Protein AF-A0A131Y5B8-F1 (afdb_monomer_lite)

Radius of gyration: 30.41 Å; chains: 1; bounding box: 61×46×112 Å

Secondary structure (DSSP, 8-state):
-HHHHHHHHHHHHHHHHHHHHHTS-GGG-HHHHHHHHHHHHHHHHHS-TTHHHHHHHHHHH--HHHHHHHHHHHHHHHHHHHHTTS--HHHHHHHHHHHHHHHHHHHTTTS-GGGHHHHHHHHHHHHHHHHHTTPPPHHHHT--HHHHHHHHHHHHHHHHTTTTSPP-THHHHHHHHHHHHHHHHTTT---TTS-HHHHHHHHHHHHHHHHHHHHHT-TTHHHHHHHHHHH--HHHHHHHHTTSPPGGGSS-HHHHHHHHHHHHHHHHHHHTTTS-GGGHHHHHHHHHHHHHHHHHTTPPPP-BTTBS-SS----HHHHHHHHHHHHHTSTTSSSSSSS--

Foldseek 3Di:
DVLVVVLVVLVVVLVVVVVVVVVDPPVPDPLVVVLNVLSVQLNCLSVDPLLVVLLVQLVVQQAVVQLVVQLVVLLVLLVQLVVLVLDDPLLSVLSSLLSSLVSRCVRSVPGDPSSVSNNVSVQSVSQSVCSVSVHDHNLVSQAQLVSLLVLLVVLLVVQVVCPPQQAADVRLVVNLVSLVSSCSNCVSGDHPSPDPVSVVLSVLLVVLSVVLSCLSPPPLQRVLSVQQNVQQQVVQLVVQLVPQDDLVVDPDSLLSVLVSLVSNLVSRCVSSVPGDPSNVSSNLNSLSSSSSVSSSSVHDDDPDVPHDDPDDDPDCPVVVVVVVVVVVCVVVVVPPPPPDD

Organism: Ixodes ricinus (NCBI:txid34613)

Sequence (341 aa):
YMLKTDCDNLKNVTQQVETFLEGCSVAKSELLKEMITGLQLTKESLCGSELQEDLNLWRDCFNPSVFAGCKKNVEERLDKLKQDGALGDYEKWCRNKSLSYQCALKAGAGCPTIADRARKAVENYINTLMDVNRCLRPTVYACEGKLVHDCHWKFVYEIDLTLPLLQSGEGALATCKAAKSVSTCTRNVQIEQCSEEEKTYLRTVEDGFRRSVDSLCDEKLPTSAEVWNKCLNQEALKNCTWKIPDPRDFDDPYLQFCRVKEERLKCELAAGSNCSASADVAKKALYAIRMTEIDIYNCSRPKLDGYGGSGFRTTPAILLTLSALCVALLPTRQTLLLDFN

Structure (mmCIF, N/CA/C/O backbone):
data_AF-A0A131Y5B8-F1
#
_entry.id   AF-A0A131Y5B8-F1
#
loop_
_atom_site.group_PDB
_atom_site.id
_atom_site.type_symbol
_atom_site.label_atom_id
_atom_site.label_alt_id
_atom_site.label_comp_id
_atom_site.label_asym_id
_atom_site.label_entity_id
_atom_site.label_seq_id
_atom_site.pdbx_PDB_ins_code
_atom_site.Cartn_x
_atom_site.Cartn_y
_atom_site.Cartn_z
_atom_site.occupancy
_atom_site.B_iso_or_equiv
_atom_site.auth_seq_id
_atom_site.auth_comp_id
_atom_site.auth_asym_id
_atom_site.auth_atom_id
_atom_site.pdbx_PDB_model_num
ATOM 1 N N . TYR A 1 1 ? -19.716 -9.163 34.583 1.00 36.19 1 TYR A N 1
ATOM 2 C CA . TYR A 1 1 ? -18.703 -10.096 35.115 1.00 36.19 1 TYR A CA 1
ATOM 3 C C . TYR A 1 1 ? -17.336 -9.828 34.482 1.00 36.19 1 TYR A C 1
ATOM 5 O O . TYR A 1 1 ? -16.472 -9.396 35.224 1.00 36.19 1 TYR A O 1
ATOM 13 N N . MET A 1 2 ? -17.170 -9.915 33.147 1.00 37.28 2 MET A N 1
ATOM 14 C CA . MET A 1 2 ? -15.886 -9.622 32.457 1.00 37.28 2 MET A CA 1
ATOM 15 C C . MET A 1 2 ? -15.270 -8.253 32.818 1.00 37.28 2 MET A C 1
ATOM 17 O O . MET A 1 2 ? -14.180 -8.218 33.365 1.00 37.28 2 MET A O 1
ATOM 21 N N . LEU A 1 3 ? -16.012 -7.145 32.675 1.00 52.34 3 LEU A N 1
ATOM 22 C CA . LEU A 1 3 ? -15.486 -5.794 32.961 1.00 52.34 3 LEU A CA 1
ATOM 23 C C . LEU A 1 3 ? -15.109 -5.544 34.435 1.00 52.34 3 LEU A C 1
ATOM 25 O O . LEU A 1 3 ? -14.269 -4.698 34.722 1.00 52.34 3 LEU A O 1
ATOM 29 N N . LYS A 1 4 ? -15.712 -6.282 35.380 1.00 56.28 4 LYS A N 1
ATOM 30 C CA . LYS A 1 4 ? -15.366 -6.176 36.808 1.00 56.28 4 LYS A CA 1
ATOM 31 C C . LYS A 1 4 ? -14.031 -6.863 37.086 1.00 56.28 4 LYS A C 1
ATOM 33 O O . LYS A 1 4 ? -13.166 -6.268 37.713 1.00 56.28 4 LYS A O 1
ATOM 38 N N . THR A 1 5 ? -13.849 -8.066 36.542 1.00 60.12 5 THR A N 1
ATOM 39 C CA . THR A 1 5 ? -12.562 -8.771 36.557 1.00 60.12 5 THR A CA 1
ATOM 40 C C . THR A 1 5 ? -11.474 -7.952 35.859 1.00 60.12 5 THR A C 1
ATOM 42 O O . THR A 1 5 ? -10.368 -7.859 36.378 1.00 60.12 5 THR A O 1
ATOM 45 N N . ASP A 1 6 ? -11.794 -7.290 34.743 1.00 60.56 6 ASP A N 1
ATOM 46 C CA . ASP A 1 6 ? -10.852 -6.409 34.048 1.00 60.56 6 ASP A CA 1
ATOM 47 C C . ASP A 1 6 ? -10.481 -5.179 34.889 1.00 60.56 6 ASP A C 1
ATOM 49 O O . ASP A 1 6 ? -9.300 -4.862 34.977 1.00 60.56 6 ASP A O 1
ATOM 53 N N . CYS A 1 7 ? -11.435 -4.530 35.573 1.00 63.28 7 CYS A N 1
ATOM 54 C CA . CYS A 1 7 ? -11.143 -3.428 36.502 1.00 63.28 7 CYS A CA 1
ATOM 55 C C . CYS A 1 7 ? -10.273 -3.881 37.688 1.00 63.28 7 CYS A C 1
ATOM 57 O O . CYS A 1 7 ? -9.319 -3.189 38.042 1.00 63.28 7 CYS A O 1
ATOM 59 N N . ASP A 1 8 ? -10.550 -5.041 38.289 1.00 64.88 8 ASP A N 1
ATOM 60 C CA . ASP A 1 8 ? -9.746 -5.563 39.401 1.00 64.88 8 ASP A CA 1
ATOM 61 C C . ASP A 1 8 ? -8.317 -5.921 38.943 1.00 64.88 8 ASP A C 1
ATOM 63 O O . ASP A 1 8 ? -7.339 -5.592 39.621 1.00 64.88 8 ASP A O 1
ATOM 67 N N . ASN A 1 9 ? -8.178 -6.499 37.746 1.00 64.44 9 ASN A N 1
ATOM 68 C CA . ASN A 1 9 ? -6.882 -6.751 37.115 1.00 64.44 9 ASN A CA 1
ATOM 69 C C . ASN A 1 9 ? -6.137 -5.446 36.798 1.00 64.44 9 ASN A C 1
ATOM 71 O O . ASN A 1 9 ? -4.948 -5.339 37.090 1.00 64.44 9 ASN A O 1
ATOM 75 N N . LEU A 1 10 ? -6.824 -4.440 36.248 1.00 62.97 10 LEU A N 1
ATOM 76 C CA . LEU A 1 10 ? -6.257 -3.120 35.959 1.00 62.97 10 LEU A CA 1
ATOM 77 C C . LEU A 1 10 ? -5.793 -2.414 37.228 1.00 62.97 10 LEU A C 1
ATOM 79 O O . LEU A 1 10 ? -4.694 -1.877 37.237 1.00 62.97 10 LEU A O 1
ATOM 83 N N . LYS A 1 11 ? -6.564 -2.464 38.321 1.00 68.44 11 LYS A N 1
ATOM 84 C CA . LYS A 1 11 ? -6.127 -1.927 39.618 1.00 68.44 11 LYS A CA 1
ATOM 85 C C . LYS A 1 11 ? -4.816 -2.565 40.065 1.00 68.44 11 LYS A C 1
ATOM 87 O O . LYS A 1 11 ? -3.906 -1.837 40.444 1.00 68.44 11 LYS A O 1
ATOM 92 N N . ASN A 1 12 ? -4.709 -3.891 39.975 1.00 66.12 12 ASN A N 1
ATOM 93 C CA . ASN A 1 12 ? -3.498 -4.618 40.352 1.00 66.12 12 ASN A CA 1
ATOM 94 C C . ASN A 1 12 ? -2.305 -4.257 39.446 1.00 66.12 12 ASN A C 1
ATOM 96 O O . ASN A 1 12 ? -1.227 -3.944 39.941 1.00 66.12 12 ASN A O 1
ATOM 100 N N . VAL A 1 13 ? -2.506 -4.221 38.125 1.00 63.34 13 VAL A N 1
ATOM 101 C CA . VAL A 1 13 ? -1.459 -3.860 37.153 1.00 63.34 13 VAL A CA 1
ATOM 102 C C . VAL A 1 13 ? -1.008 -2.411 37.330 1.00 63.34 13 VAL A C 1
ATOM 104 O O . VAL A 1 13 ? 0.190 -2.156 37.384 1.00 63.34 13 VAL A O 1
ATOM 107 N N . THR A 1 14 ? -1.932 -1.458 37.471 1.00 64.62 14 THR A N 1
ATOM 108 C CA . THR A 1 14 ? -1.580 -0.053 37.700 1.00 64.62 14 THR A CA 1
ATOM 109 C C . THR A 1 14 ? -0.827 0.120 39.015 1.00 64.62 14 THR A C 1
ATOM 111 O O . THR A 1 14 ? 0.183 0.808 39.020 1.00 64.62 14 THR A O 1
ATOM 114 N N . GLN A 1 15 ? -1.251 -0.551 40.093 1.00 66.31 15 GLN A N 1
ATOM 115 C CA . GLN A 1 15 ? -0.547 -0.519 41.380 1.00 66.31 15 GLN A CA 1
ATOM 116 C C . GLN A 1 15 ? 0.893 -1.040 41.239 1.00 66.31 15 GLN A C 1
ATOM 118 O O . GLN A 1 15 ? 1.828 -0.411 41.721 1.00 66.31 15 GLN A O 1
ATOM 123 N N . GLN A 1 16 ? 1.088 -2.163 40.539 1.00 61.97 16 GLN A N 1
ATOM 124 C CA . GLN A 1 16 ? 2.417 -2.734 40.296 1.00 61.97 16 GLN A CA 1
ATOM 125 C C . GLN A 1 16 ? 3.297 -1.821 39.438 1.00 61.97 16 GLN A C 1
ATOM 127 O O . GLN A 1 16 ? 4.489 -1.693 39.711 1.00 61.97 16 GLN A O 1
ATOM 132 N N . VAL A 1 17 ? 2.722 -1.176 38.419 1.00 61.31 17 VAL A N 1
ATOM 133 C CA . VAL A 1 17 ? 3.425 -0.202 37.575 1.00 61.31 17 VAL A CA 1
ATOM 134 C C . VAL A 1 17 ? 3.809 1.034 38.390 1.00 61.31 17 VAL A C 1
ATOM 136 O O . VAL A 1 17 ? 4.964 1.433 38.344 1.00 61.31 17 VAL A O 1
ATOM 139 N N . GLU A 1 18 ? 2.899 1.599 39.186 1.00 64.88 18 GLU A N 1
ATOM 140 C CA . GLU A 1 18 ? 3.170 2.741 40.074 1.00 64.88 18 GLU A CA 1
ATOM 141 C C . GLU A 1 18 ? 4.310 2.418 41.059 1.00 64.88 18 GLU A C 1
ATOM 143 O O . GLU A 1 18 ? 5.289 3.159 41.125 1.00 64.88 18 GLU A O 1
ATOM 148 N N . THR A 1 19 ? 4.271 1.252 41.716 1.00 62.91 19 THR A N 1
ATOM 149 C CA . THR A 1 19 ? 5.341 0.787 42.618 1.00 62.91 19 THR A CA 1
ATOM 150 C C . THR A 1 19 ? 6.670 0.527 41.895 1.00 62.91 19 THR A C 1
ATOM 152 O O . THR A 1 19 ? 7.738 0.834 42.422 1.00 62.91 19 THR A O 1
ATOM 155 N N . PHE A 1 20 ? 6.644 -0.021 40.676 1.00 55.16 20 PHE A N 1
ATOM 156 C CA . PHE A 1 20 ? 7.855 -0.227 39.872 1.00 55.16 20 PHE A CA 1
ATOM 157 C C . PHE A 1 20 ? 8.506 1.106 39.462 1.00 55.16 20 PHE A C 1
ATOM 159 O O . PHE A 1 20 ? 9.733 1.230 39.447 1.00 55.16 20 PHE A O 1
ATOM 166 N N . LEU A 1 21 ? 7.688 2.117 39.160 1.00 56.06 21 LEU A N 1
ATOM 167 C CA . LEU A 1 21 ? 8.134 3.452 38.765 1.00 56.06 21 LEU A CA 1
ATOM 168 C C . LEU A 1 21 ? 8.669 4.273 39.940 1.00 56.06 21 LEU A C 1
ATOM 170 O O . LEU A 1 21 ? 9.631 5.008 39.747 1.00 56.06 21 LEU A O 1
ATOM 174 N N . GLU A 1 22 ? 8.127 4.114 41.150 1.00 59.75 22 GLU A N 1
ATOM 175 C CA . GLU A 1 22 ? 8.692 4.709 42.375 1.00 59.75 22 GLU A CA 1
ATOM 176 C C . GLU A 1 22 ? 10.158 4.288 42.604 1.00 59.75 22 GLU A C 1
ATOM 178 O O . GLU A 1 22 ? 10.945 5.050 43.167 1.00 59.75 22 GLU A O 1
ATOM 183 N N . GLY A 1 23 ? 10.550 3.106 42.112 1.00 57.38 23 GLY A N 1
ATOM 184 C CA . GLY A 1 23 ? 11.920 2.590 42.176 1.00 57.38 23 GLY A CA 1
ATOM 185 C C . GLY A 1 23 ? 12.820 2.930 40.980 1.00 57.38 23 GLY A C 1
ATOM 186 O O . GLY A 1 23 ? 14.011 2.622 41.021 1.00 57.38 23 GLY A O 1
ATOM 187 N N . CYS A 1 24 ? 12.298 3.542 39.912 1.00 53.59 24 CYS A N 1
ATOM 188 C CA . CYS A 1 24 ? 13.039 3.762 38.669 1.00 53.59 24 CYS A CA 1
ATOM 189 C C . CYS A 1 24 ? 13.000 5.236 38.225 1.00 53.59 24 CYS A C 1
ATOM 191 O O . CYS A 1 24 ? 11.964 5.888 38.217 1.00 53.59 24 CYS A O 1
ATOM 193 N N . SER A 1 25 ? 14.123 5.769 37.736 1.00 55.59 25 SER A N 1
ATOM 194 C CA . SER A 1 25 ? 14.221 7.121 37.157 1.00 55.59 25 SER A CA 1
ATOM 195 C C . SER A 1 25 ? 13.617 7.208 35.736 1.00 55.59 25 SER A C 1
ATOM 197 O O . SER A 1 25 ? 14.224 7.745 34.808 1.00 55.59 25 SER A O 1
ATOM 199 N N . VAL A 1 26 ? 12.398 6.679 35.552 1.00 51.97 26 VAL A N 1
ATOM 200 C CA . VAL A 1 26 ? 11.686 6.474 34.264 1.00 51.97 26 VAL A CA 1
ATOM 201 C C . VAL A 1 26 ? 11.271 7.775 33.564 1.00 51.97 26 VAL A C 1
ATOM 203 O O . VAL A 1 26 ? 10.787 7.760 32.436 1.00 51.97 26 VAL A O 1
ATOM 206 N N . ALA A 1 27 ? 11.567 8.931 34.155 1.00 50.47 27 ALA A N 1
ATOM 207 C CA . ALA A 1 27 ? 11.272 10.257 33.613 1.00 50.47 27 ALA A CA 1
ATOM 208 C C . ALA A 1 27 ? 11.836 10.546 32.196 1.00 50.47 27 ALA A C 1
ATOM 210 O O . ALA A 1 27 ? 11.481 11.569 31.608 1.00 50.47 27 ALA A O 1
ATOM 211 N N . LYS A 1 28 ? 12.689 9.677 31.630 1.00 55.28 28 LYS A N 1
ATOM 212 C CA . LYS A 1 28 ? 13.400 9.909 30.360 1.00 55.28 28 LYS A CA 1
ATOM 213 C C . LYS A 1 28 ? 12.793 9.269 29.100 1.00 55.28 28 LYS A C 1
ATOM 215 O O . LYS A 1 28 ? 13.275 9.587 28.020 1.00 55.28 28 LYS A O 1
ATOM 220 N N . SER A 1 29 ? 11.778 8.401 29.183 1.00 65.56 29 SER A N 1
ATOM 221 C CA . SER A 1 29 ? 11.167 7.786 27.985 1.00 65.56 29 SER A CA 1
ATOM 222 C C . SER A 1 29 ? 9.733 8.270 27.762 1.00 65.56 29 SER A C 1
ATOM 224 O O . SER A 1 29 ? 8.843 7.946 28.544 1.00 65.56 29 SER A O 1
ATOM 226 N N . GLU A 1 30 ? 9.508 9.023 26.681 1.00 69.06 30 GLU A N 1
ATOM 227 C CA . GLU A 1 30 ? 8.177 9.524 26.287 1.00 69.06 30 GLU A CA 1
ATOM 228 C C . GLU A 1 30 ? 7.179 8.390 26.011 1.00 69.06 30 GLU A C 1
ATOM 230 O O . GLU A 1 30 ? 6.050 8.434 26.486 1.00 69.06 30 GLU A O 1
ATOM 235 N N . LEU A 1 31 ? 7.623 7.308 25.365 1.00 65.81 31 LEU A N 1
ATOM 236 C CA . LEU A 1 31 ? 6.782 6.137 25.094 1.00 65.81 31 LEU A CA 1
ATOM 237 C C . LEU A 1 31 ? 6.251 5.487 26.387 1.00 65.81 31 LEU A C 1
ATOM 239 O O . LEU A 1 31 ? 5.085 5.108 26.468 1.00 65.81 31 LEU A O 1
ATOM 243 N N . LEU A 1 32 ? 7.096 5.373 27.418 1.00 65.38 32 LEU A N 1
ATOM 244 C CA . LEU A 1 32 ? 6.674 4.847 28.719 1.00 65.38 32 LEU A CA 1
ATOM 245 C C . LEU A 1 32 ? 5.666 5.779 29.401 1.00 65.38 32 LEU A C 1
ATOM 247 O O . LEU A 1 32 ? 4.694 5.284 29.967 1.00 65.38 32 LEU A O 1
ATOM 251 N N . LYS A 1 33 ? 5.847 7.105 29.311 1.00 68.31 33 LYS A N 1
ATOM 252 C CA . LYS A 1 33 ? 4.881 8.079 29.849 1.00 68.31 33 LYS A CA 1
ATOM 253 C C . LYS A 1 33 ? 3.515 7.940 29.182 1.00 68.31 33 LYS A C 1
ATOM 255 O O . LYS A 1 33 ? 2.517 7.848 29.889 1.00 68.31 33 LYS A O 1
ATOM 260 N N . GLU A 1 34 ? 3.470 7.848 27.853 1.00 69.12 34 GLU A N 1
ATOM 261 C CA . GLU A 1 34 ? 2.218 7.663 27.107 1.00 69.12 34 GLU A CA 1
ATOM 262 C C . GLU A 1 34 ? 1.482 6.381 27.520 1.00 69.12 34 GLU A C 1
ATOM 264 O O . GLU A 1 34 ? 0.270 6.408 27.749 1.00 69.12 34 GLU A O 1
ATOM 269 N N . MET A 1 35 ? 2.209 5.269 27.676 1.00 66.88 35 MET A N 1
ATOM 270 C CA . MET A 1 35 ? 1.631 3.998 28.127 1.00 66.88 35 MET A CA 1
ATOM 271 C C . MET A 1 35 ? 1.080 4.082 29.559 1.00 66.88 35 MET A C 1
ATOM 273 O O . MET A 1 35 ? -0.006 3.567 29.828 1.00 66.88 35 MET A O 1
ATOM 277 N N . ILE A 1 36 ? 1.792 4.752 30.474 1.00 69.81 36 ILE A N 1
ATOM 278 C CA . ILE A 1 36 ? 1.351 4.954 31.866 1.00 69.81 36 ILE A CA 1
ATOM 279 C C . ILE A 1 36 ? 0.093 5.822 31.913 1.00 69.81 36 ILE A C 1
ATOM 281 O O . ILE A 1 36 ? -0.882 5.448 32.564 1.00 69.81 36 ILE A O 1
ATOM 285 N N . THR A 1 37 ? 0.078 6.943 31.188 1.00 73.38 37 THR A N 1
ATOM 286 C CA . THR A 1 37 ? -1.097 7.816 31.097 1.00 73.38 37 THR A CA 1
ATOM 287 C C . THR A 1 37 ? -2.297 7.068 30.514 1.00 73.38 37 THR A C 1
ATOM 289 O O . THR A 1 37 ? -3.399 7.172 31.049 1.00 73.38 37 THR A O 1
ATOM 292 N N . GLY A 1 38 ? -2.097 6.252 29.473 1.00 69.56 38 GLY A N 1
ATOM 293 C CA . GLY A 1 38 ? -3.149 5.396 28.920 1.00 69.56 38 GLY A CA 1
ATOM 294 C C . GLY A 1 38 ? -3.717 4.410 29.949 1.00 69.56 38 GLY A C 1
ATOM 295 O O . GLY A 1 38 ? -4.934 4.284 30.075 1.00 69.56 38 GLY A O 1
ATOM 296 N N . LEU A 1 39 ? -2.855 3.753 30.731 1.00 69.12 39 LEU A N 1
ATOM 297 C CA . LEU A 1 39 ? -3.265 2.834 31.801 1.00 69.12 39 LEU A CA 1
ATOM 298 C C . LEU A 1 39 ? -4.046 3.541 32.920 1.00 69.12 39 LEU A C 1
ATOM 300 O O . LEU A 1 39 ? -5.054 3.009 33.387 1.00 69.12 39 LEU A O 1
ATOM 304 N N . GLN A 1 40 ? -3.608 4.732 33.336 1.00 69.12 40 GLN A N 1
ATOM 305 C CA . GLN A 1 40 ? -4.281 5.533 34.364 1.00 69.12 40 GLN A CA 1
ATOM 306 C C . GLN A 1 40 ? -5.675 5.975 33.910 1.00 69.12 40 GLN A C 1
ATOM 308 O O . GLN A 1 40 ? -6.651 5.719 34.615 1.00 69.12 40 GLN A O 1
ATOM 313 N N . LEU A 1 41 ? -5.791 6.527 32.698 1.00 69.69 41 LEU A N 1
ATOM 314 C CA . LEU A 1 41 ? -7.077 6.921 32.113 1.00 69.69 41 LEU A CA 1
ATOM 315 C C . LEU A 1 41 ? -8.043 5.735 32.003 1.00 69.69 41 LEU A C 1
ATOM 317 O O . LEU A 1 41 ? -9.235 5.866 32.282 1.00 69.69 41 LEU A O 1
ATOM 321 N N . THR A 1 42 ? -7.540 4.557 31.635 1.00 68.75 42 THR A N 1
ATOM 322 C CA . THR A 1 42 ? -8.347 3.335 31.562 1.00 68.75 42 THR A CA 1
ATOM 323 C C . THR A 1 42 ? -8.798 2.860 32.940 1.00 68.75 42 THR A C 1
ATOM 325 O O . THR A 1 42 ? -9.968 2.517 33.094 1.00 68.75 42 THR A O 1
ATOM 328 N N . LYS A 1 43 ? -7.930 2.893 33.960 1.00 70.81 43 LYS A N 1
ATOM 329 C CA . LYS A 1 43 ? -8.295 2.579 35.354 1.00 70.81 43 LYS A CA 1
ATOM 330 C C . LYS A 1 43 ? -9.366 3.535 35.879 1.00 70.81 43 LYS A C 1
ATOM 332 O O . LYS A 1 43 ? -10.380 3.078 36.401 1.00 70.81 43 LYS A O 1
ATOM 337 N N . GLU A 1 44 ? -9.162 4.841 35.731 1.00 68.69 44 GLU A N 1
ATOM 338 C CA . GLU A 1 44 ? -10.114 5.867 36.175 1.00 68.69 44 GLU A CA 1
ATOM 339 C C . GLU A 1 44 ? -11.468 5.707 35.484 1.00 68.69 44 GLU A C 1
ATOM 341 O O . GLU A 1 44 ? -12.518 5.780 36.124 1.00 68.69 44 GLU A O 1
ATOM 346 N N . SER A 1 45 ? -11.446 5.415 34.183 1.00 67.06 45 SER A N 1
ATOM 347 C CA . SER A 1 45 ? -12.661 5.278 33.397 1.00 67.06 45 SER A CA 1
ATOM 348 C C . SER A 1 45 ? -13.399 3.960 33.649 1.00 67.06 45 SER A C 1
ATOM 350 O O . SER A 1 45 ? -14.623 3.987 33.706 1.00 67.06 45 SER A O 1
ATOM 352 N N . LEU A 1 46 ? -12.697 2.833 33.852 1.00 66.31 46 LEU A N 1
ATOM 353 C CA . LEU A 1 46 ? -13.301 1.509 34.082 1.00 66.31 46 LEU A CA 1
ATOM 354 C C . LEU A 1 46 ? -13.716 1.230 35.535 1.00 66.31 46 LEU A C 1
ATOM 356 O O . LEU A 1 46 ? -14.523 0.332 35.773 1.00 66.31 46 LEU A O 1
ATOM 360 N N . CYS A 1 47 ? -13.176 1.963 36.508 1.00 67.44 47 CYS A N 1
ATOM 361 C CA . CYS A 1 47 ? -13.383 1.674 37.928 1.00 67.44 47 CYS A CA 1
ATOM 362 C C . CYS A 1 47 ? -14.198 2.741 38.683 1.00 67.44 47 CYS A C 1
ATOM 364 O O . CYS A 1 47 ? -14.289 2.669 39.911 1.00 67.44 47 CYS A O 1
ATOM 366 N N . GLY A 1 48 ? -14.799 3.708 37.980 1.00 66.75 48 GLY A N 1
ATOM 367 C CA . GLY A 1 48 ? -15.706 4.701 38.567 1.00 66.75 48 GLY A CA 1
ATOM 368 C C . GLY A 1 48 ? -17.028 4.088 39.054 1.00 66.75 48 GLY A C 1
ATOM 369 O O . GLY A 1 48 ? -17.595 3.214 38.400 1.00 66.75 48 GLY A O 1
ATOM 370 N N . SER A 1 49 ? -17.546 4.560 40.193 1.00 60.81 49 SER A N 1
ATOM 371 C CA . SER A 1 49 ? -18.742 4.011 40.863 1.00 60.81 49 SER A CA 1
ATOM 372 C C . SER A 1 49 ? -20.036 4.093 40.042 1.00 60.81 49 SER A C 1
ATOM 374 O O . SER A 1 49 ? -20.911 3.253 40.217 1.00 60.81 49 SER A O 1
ATOM 376 N N . GLU A 1 50 ? -20.145 5.059 39.126 1.00 64.25 50 GLU A N 1
ATOM 377 C CA . GLU A 1 50 ? -21.322 5.276 38.258 1.00 64.25 50 GLU A CA 1
ATOM 378 C C . GLU A 1 50 ? -21.247 4.485 36.935 1.00 64.25 50 GLU A C 1
ATOM 380 O O . GLU A 1 50 ? -22.217 4.392 36.189 1.00 64.25 50 GLU A O 1
ATOM 385 N N . LEU A 1 51 ? -20.107 3.847 36.642 1.00 68.00 51 LEU A N 1
ATOM 386 C CA . LEU A 1 51 ? -19.877 3.206 35.348 1.00 68.00 51 LEU A CA 1
ATOM 387 C C . LEU A 1 51 ? -20.767 1.979 35.116 1.00 68.00 51 LEU A C 1
ATOM 389 O O . LEU A 1 51 ? -21.118 1.674 33.980 1.00 68.00 51 LEU A O 1
ATOM 393 N N . GLN A 1 52 ? -21.117 1.238 36.167 1.00 67.50 52 GLN A N 1
ATOM 394 C CA . GLN A 1 52 ? -21.900 0.014 36.007 1.00 67.50 52 GLN A CA 1
ATOM 395 C C . GLN A 1 52 ? -23.326 0.305 35.516 1.00 67.50 52 GLN A C 1
ATOM 397 O O . GLN A 1 52 ? -23.855 -0.454 34.703 1.00 67.50 52 GLN A O 1
ATOM 402 N N . GLU A 1 53 ? -23.927 1.403 35.975 1.00 70.00 53 GLU A N 1
ATOM 403 C CA . GLU A 1 53 ? -25.230 1.872 35.498 1.00 70.00 53 GLU A CA 1
ATOM 404 C C . GLU A 1 53 ? -25.120 2.404 34.067 1.00 70.00 53 GLU A C 1
ATOM 406 O O . GLU A 1 53 ? -25.881 1.966 33.204 1.00 70.00 53 GLU A O 1
ATOM 411 N N . ASP A 1 54 ? -24.100 3.215 33.775 1.00 74.25 54 ASP A N 1
ATOM 412 C CA . ASP A 1 54 ? -23.837 3.735 32.427 1.00 74.25 54 ASP A CA 1
ATOM 413 C C . ASP A 1 54 ? -23.578 2.606 31.408 1.00 74.25 54 ASP A C 1
ATOM 415 O O . ASP A 1 54 ? -24.023 2.678 30.264 1.00 74.25 54 ASP A O 1
ATOM 419 N N . LEU A 1 55 ? -22.893 1.527 31.812 1.00 70.50 55 LEU A N 1
ATOM 420 C CA . LEU A 1 55 ? -22.640 0.338 30.987 1.00 70.50 55 LEU A CA 1
ATOM 421 C C . LEU A 1 55 ? -23.899 -0.497 30.764 1.00 70.50 55 LEU A C 1
ATOM 423 O O . LEU A 1 55 ? -24.064 -1.065 29.685 1.00 70.50 55 LEU A O 1
ATOM 427 N N . ASN A 1 56 ? -24.770 -0.606 31.770 1.00 74.94 56 ASN A N 1
ATOM 428 C CA . ASN A 1 56 ? -26.063 -1.267 31.610 1.00 74.94 56 ASN A CA 1
ATOM 429 C C . ASN A 1 56 ? -26.937 -0.475 30.637 1.00 74.94 56 ASN A C 1
ATOM 431 O O . ASN A 1 56 ? -27.451 -1.057 29.689 1.00 74.94 56 ASN A O 1
ATOM 435 N N . LEU A 1 57 ? -27.009 0.847 30.808 1.00 79.12 57 LEU A N 1
ATOM 436 C CA . LEU A 1 57 ? -27.705 1.740 29.886 1.00 79.12 57 LEU A CA 1
ATOM 437 C C . LEU A 1 57 ? -27.148 1.602 28.472 1.00 79.12 57 LEU A C 1
ATOM 439 O O . LEU A 1 57 ? -27.922 1.366 27.550 1.00 79.12 57 LEU A O 1
ATOM 443 N N . TRP A 1 58 ? -25.820 1.663 28.311 1.00 77.56 58 TRP A N 1
ATOM 444 C CA . TRP A 1 58 ? -25.162 1.477 27.019 1.00 77.56 58 TRP A CA 1
ATOM 445 C C . TRP A 1 58 ? -25.498 0.123 26.393 1.00 77.56 58 TRP A C 1
ATOM 447 O O . TRP A 1 58 ? -25.858 0.071 25.225 1.00 77.56 58 TRP A O 1
ATOM 457 N N . ARG A 1 59 ? -25.436 -0.971 27.162 1.00 78.06 59 ARG A N 1
ATOM 458 C CA . ARG A 1 59 ? -25.800 -2.316 26.691 1.00 78.06 59 ARG A CA 1
ATOM 459 C C . ARG A 1 59 ? -27.255 -2.385 26.232 1.00 78.06 59 ARG A C 1
ATOM 461 O O . ARG A 1 59 ? -27.529 -3.034 25.229 1.00 78.06 59 ARG A O 1
ATOM 468 N N . ASP A 1 60 ? -28.165 -1.753 26.961 1.00 80.81 60 ASP A N 1
ATOM 469 C CA . ASP A 1 60 ? -29.599 -1.859 26.704 1.00 80.81 60 ASP A CA 1
ATOM 470 C C . ASP A 1 60 ? -30.021 -1.022 25.475 1.00 80.81 60 ASP A C 1
ATOM 472 O O . ASP A 1 60 ? -30.927 -1.419 24.745 1.00 80.81 60 ASP A O 1
ATOM 476 N N . CYS A 1 61 ? -29.336 0.094 25.188 1.00 86.25 61 CYS A N 1
ATOM 477 C CA . CYS A 1 61 ? -29.536 0.889 23.963 1.00 86.25 61 CYS A CA 1
ATOM 478 C C . CYS A 1 61 ? -28.653 0.463 22.778 1.00 86.25 61 CYS A C 1
ATOM 480 O O . CYS A 1 61 ? -28.901 0.887 21.646 1.00 86.25 61 CYS A O 1
ATOM 482 N N . PHE A 1 62 ? -27.621 -0.351 23.010 1.00 85.38 62 PHE A N 1
ATOM 483 C CA . PHE A 1 62 ? -26.728 -0.849 21.970 1.00 85.38 62 PHE A CA 1
ATOM 484 C C . PHE A 1 62 ? -27.507 -1.653 20.934 1.00 85.38 62 PHE A C 1
ATOM 486 O O . PHE A 1 62 ? -28.178 -2.622 21.275 1.00 85.38 62 PHE A O 1
ATOM 493 N N . ASN A 1 63 ? -27.377 -1.305 19.653 1.00 89.31 63 ASN A N 1
ATOM 494 C CA . ASN A 1 63 ? -28.049 -2.027 18.578 1.00 89.31 63 ASN A CA 1
ATOM 495 C C . ASN A 1 63 ? -27.201 -3.223 18.087 1.00 89.31 63 ASN A C 1
ATOM 497 O O . ASN A 1 63 ? -26.248 -3.026 17.319 1.00 89.31 63 ASN A O 1
ATOM 501 N N . PRO A 1 64 ? -27.547 -4.481 18.439 1.00 86.62 64 PRO A N 1
ATOM 502 C CA . PRO A 1 64 ? -26.707 -5.632 18.115 1.00 86.62 64 PRO A CA 1
ATOM 503 C C . PRO A 1 64 ? -26.681 -5.931 16.614 1.00 86.62 64 PRO A C 1
ATOM 505 O O . PRO A 1 64 ? -25.671 -6.403 16.096 1.00 86.62 64 PRO A O 1
ATOM 508 N N . SER A 1 65 ? -27.765 -5.624 15.896 1.00 91.12 65 SER A N 1
ATOM 509 C CA . SER A 1 65 ? -27.860 -5.821 14.448 1.00 91.12 65 SER A CA 1
ATOM 510 C C . SER A 1 65 ? -26.947 -4.860 13.685 1.00 91.12 65 SER A C 1
ATOM 512 O O . SER A 1 65 ? -26.274 -5.280 12.744 1.00 91.12 65 SER A O 1
ATOM 514 N N . VAL A 1 66 ? -26.859 -3.596 14.119 1.00 91.94 66 VAL A N 1
ATOM 515 C CA . VAL A 1 66 ? -25.917 -2.613 13.551 1.00 91.94 66 VAL A CA 1
ATOM 516 C C . VAL A 1 66 ? -24.478 -3.063 13.779 1.00 91.94 66 VAL A C 1
ATOM 518 O O . VAL A 1 66 ? -23.672 -3.030 12.847 1.00 91.94 66 VAL A O 1
ATOM 521 N N . PHE A 1 67 ? -24.159 -3.534 14.988 1.00 89.88 67 PHE A N 1
ATOM 522 C CA . PHE A 1 67 ? -22.829 -4.049 15.296 1.00 89.88 67 PHE A CA 1
ATOM 523 C C . PHE A 1 67 ? -22.474 -5.272 14.450 1.00 89.88 67 PHE A C 1
ATOM 525 O O . PHE A 1 67 ? -21.429 -5.277 13.806 1.00 89.88 67 PHE A O 1
ATOM 532 N N . ALA A 1 68 ? -23.345 -6.283 14.416 1.00 89.06 68 ALA A N 1
ATOM 533 C CA . ALA A 1 68 ? -23.107 -7.518 13.677 1.00 89.06 68 ALA A CA 1
ATOM 534 C C . ALA A 1 68 ? -22.937 -7.258 12.174 1.00 89.06 68 ALA A C 1
ATOM 536 O O . ALA A 1 68 ? -22.000 -7.775 11.567 1.00 89.06 68 ALA A O 1
ATOM 537 N N . GLY A 1 69 ? -23.788 -6.409 11.585 1.00 94.56 69 GLY A N 1
ATOM 538 C CA . GLY A 1 69 ? -23.672 -6.018 10.180 1.00 94.56 69 GLY A CA 1
ATOM 539 C C . GLY A 1 69 ? -22.375 -5.262 9.887 1.00 94.56 69 GLY A C 1
ATOM 540 O O . GLY A 1 69 ? -21.673 -5.581 8.930 1.00 94.56 69 GLY A O 1
ATOM 541 N N . CYS A 1 70 ? -22.010 -4.301 10.739 1.00 93.19 70 CYS A N 1
ATOM 542 C CA . CYS A 1 70 ? -20.760 -3.557 10.593 1.00 93.19 70 CYS A CA 1
ATOM 543 C C . CYS A 1 70 ? -19.532 -4.466 10.731 1.00 93.19 70 CYS A C 1
ATOM 545 O O . CYS A 1 70 ? -18.648 -4.436 9.877 1.00 93.19 70 CYS A O 1
ATOM 547 N N . LYS A 1 71 ? -19.498 -5.311 11.767 1.00 92.62 71 LYS A N 1
ATOM 548 C CA . LYS A 1 71 ? -18.385 -6.223 12.033 1.00 92.62 71 LYS A CA 1
ATOM 549 C C . LYS A 1 71 ? -18.197 -7.227 10.898 1.00 92.62 71 LYS A C 1
ATOM 551 O O . LYS A 1 71 ? -17.073 -7.408 10.447 1.00 92.62 71 LYS A O 1
ATOM 556 N N . LYS A 1 72 ? -19.287 -7.809 10.388 1.00 95.06 72 LYS A N 1
ATOM 557 C CA . LYS A 1 72 ? -19.240 -8.705 9.228 1.00 95.06 72 LYS A CA 1
ATOM 558 C C . LYS A 1 72 ? -18.610 -8.017 8.012 1.00 95.06 72 LYS A C 1
ATOM 560 O O . LYS A 1 72 ? -17.705 -8.576 7.406 1.00 95.06 72 LYS A O 1
ATOM 565 N N . ASN A 1 73 ? -19.025 -6.785 7.704 1.00 93.06 73 ASN A N 1
ATOM 566 C CA . ASN A 1 73 ? -18.446 -6.019 6.594 1.00 93.06 73 ASN A CA 1
ATOM 567 C C . ASN A 1 73 ? -16.949 -5.736 6.799 1.00 93.06 73 ASN A C 1
ATOM 569 O O . ASN A 1 73 ? -16.178 -5.795 5.843 1.00 93.06 73 ASN A O 1
ATOM 573 N N . VAL A 1 74 ? -16.530 -5.430 8.032 1.00 91.94 74 VAL A N 1
ATOM 574 C CA . VAL A 1 74 ? -15.112 -5.250 8.379 1.00 91.94 74 VAL A CA 1
ATOM 575 C C . VAL A 1 74 ? -14.334 -6.544 8.150 1.00 91.94 74 VAL A C 1
ATOM 577 O O . VAL A 1 74 ? -13.312 -6.516 7.472 1.00 91.94 74 VAL A O 1
ATOM 580 N N . GLU A 1 75 ? -14.811 -7.671 8.675 1.00 94.50 75 GLU A N 1
ATOM 581 C CA . GLU A 1 75 ? -14.131 -8.965 8.559 1.00 94.50 75 GLU A CA 1
ATOM 582 C C . GLU A 1 75 ? -13.996 -9.402 7.096 1.00 94.50 75 GLU A C 1
ATOM 584 O O . GLU A 1 75 ? -12.882 -9.670 6.648 1.00 94.50 75 GLU A O 1
ATOM 589 N N . GLU A 1 76 ? -15.085 -9.351 6.322 1.00 95.31 76 GLU A N 1
ATOM 590 C CA . GLU A 1 76 ? -15.075 -9.688 4.893 1.00 95.31 76 GLU A CA 1
ATOM 591 C C . GLU A 1 76 ? -14.123 -8.790 4.089 1.00 95.31 76 GLU A C 1
ATOM 593 O O . GLU A 1 76 ? -13.445 -9.252 3.168 1.00 95.31 76 GLU A O 1
ATOM 598 N N . ARG A 1 77 ? -14.046 -7.496 4.423 1.00 93.75 77 ARG A N 1
ATOM 599 C CA . ARG A 1 77 ? -13.137 -6.555 3.757 1.00 93.75 77 ARG A CA 1
ATOM 600 C C . ARG A 1 77 ? -11.677 -6.833 4.104 1.00 93.75 77 ARG A C 1
ATOM 602 O O . ARG A 1 77 ? -10.836 -6.851 3.208 1.00 93.75 77 ARG A O 1
ATOM 609 N N . LEU A 1 78 ? -11.368 -7.073 5.378 1.00 94.19 78 LEU A N 1
ATOM 610 C CA . LEU A 1 78 ? -10.011 -7.401 5.821 1.00 94.19 78 LEU A CA 1
ATOM 611 C C . LEU A 1 78 ? -9.542 -8.760 5.279 1.00 94.19 78 LEU A C 1
ATOM 613 O O . LEU A 1 78 ? -8.359 -8.924 4.982 1.00 94.19 78 LEU A O 1
ATOM 617 N N . ASP A 1 79 ? -10.455 -9.721 5.116 1.00 95.19 79 ASP A N 1
ATOM 618 C CA . ASP A 1 79 ? -10.184 -10.985 4.427 1.00 95.19 79 ASP A CA 1
ATOM 619 C C . ASP A 1 79 ? -9.759 -10.752 2.979 1.00 95.19 79 ASP A C 1
ATOM 621 O O . ASP A 1 79 ? -8.732 -11.284 2.556 1.00 95.19 79 ASP A O 1
ATOM 625 N N . LYS A 1 80 ? -10.496 -9.911 2.244 1.00 94.25 80 LYS A N 1
ATOM 626 C CA . LYS A 1 80 ? -10.139 -9.544 0.868 1.00 94.25 80 LYS A CA 1
ATOM 627 C C . LYS A 1 80 ? -8.799 -8.820 0.801 1.00 94.25 80 LYS A C 1
ATOM 629 O O . LYS A 1 80 ? -7.953 -9.219 0.019 1.00 94.25 80 LYS A O 1
ATOM 634 N N . LEU A 1 81 ? -8.554 -7.835 1.667 1.00 93.38 81 LEU A N 1
ATOM 635 C CA . LEU A 1 81 ? -7.264 -7.134 1.719 1.00 93.38 81 LEU A CA 1
ATOM 636 C C . LEU A 1 81 ? -6.088 -8.082 1.996 1.00 93.38 81 LEU A C 1
ATOM 638 O O . LEU A 1 81 ? -5.022 -7.935 1.402 1.00 93.38 81 LEU A O 1
ATOM 642 N N . LYS A 1 82 ? -6.273 -9.086 2.861 1.00 93.44 82 LYS A N 1
ATOM 643 C CA . LYS A 1 82 ? -5.265 -10.132 3.074 1.00 93.44 82 LYS A CA 1
ATOM 644 C C . LYS A 1 82 ? -5.064 -10.985 1.817 1.00 93.44 82 LYS A C 1
ATOM 646 O O . LYS A 1 82 ? -3.926 -11.251 1.445 1.00 93.44 82 LYS A O 1
ATOM 651 N N . GLN A 1 83 ? -6.147 -11.420 1.171 1.00 92.06 83 GLN A N 1
ATOM 652 C CA . GLN A 1 83 ? -6.089 -12.206 -0.070 1.00 92.06 83 GLN A CA 1
ATOM 653 C C . GLN A 1 83 ? -5.412 -11.437 -1.212 1.00 92.06 83 GLN A C 1
ATOM 655 O O . GLN A 1 83 ? -4.618 -12.015 -1.951 1.00 92.06 83 GLN A O 1
ATOM 660 N N . ASP A 1 84 ? -5.680 -10.136 -1.307 1.00 90.69 84 ASP A N 1
ATOM 661 C CA . ASP A 1 84 ? -5.113 -9.217 -2.294 1.00 90.69 84 ASP A CA 1
ATOM 662 C C . ASP A 1 84 ? -3.648 -8.836 -1.978 1.00 90.69 84 ASP A C 1
ATOM 664 O O . ASP A 1 84 ? -2.998 -8.150 -2.766 1.00 90.69 84 ASP A O 1
ATOM 668 N N . GLY A 1 85 ? -3.104 -9.299 -0.845 1.00 87.94 85 GLY A N 1
ATOM 669 C CA . GLY A 1 85 ? -1.709 -9.099 -0.447 1.00 87.94 85 GLY A CA 1
ATOM 670 C C . GLY A 1 85 ? -1.412 -7.758 0.228 1.00 87.94 85 GLY A C 1
ATOM 671 O O . GLY A 1 85 ? -0.245 -7.470 0.487 1.00 87.94 85 GLY A O 1
ATOM 672 N N . ALA A 1 86 ? -2.438 -6.962 0.542 1.00 89.62 86 ALA A N 1
ATOM 673 C CA . ALA A 1 86 ? -2.298 -5.683 1.238 1.00 89.62 86 ALA A CA 1
ATOM 674 C C . ALA A 1 86 ? -2.072 -5.840 2.747 1.00 89.62 86 ALA A C 1
ATOM 676 O O . ALA A 1 86 ? -1.558 -4.929 3.383 1.00 89.62 86 ALA A O 1
ATOM 677 N N . LEU A 1 87 ? -2.464 -6.977 3.335 1.00 92.00 87 LEU A N 1
ATOM 678 C CA . LEU A 1 87 ? -2.384 -7.207 4.780 1.00 92.00 87 LEU A CA 1
ATOM 679 C C . LEU A 1 87 ? -1.690 -8.517 5.141 1.00 92.00 87 LEU A C 1
ATOM 681 O O . LEU A 1 87 ? -1.997 -9.577 4.595 1.00 92.00 87 LEU A O 1
ATOM 685 N N . GLY A 1 88 ? -0.836 -8.451 6.163 1.00 89.69 88 GLY A N 1
ATOM 686 C CA . GLY A 1 88 ? -0.356 -9.622 6.896 1.00 89.69 88 GLY A CA 1
ATOM 687 C C . GLY A 1 88 ? -1.326 -10.075 7.995 1.00 89.69 88 GLY A C 1
ATOM 688 O O . GLY A 1 88 ? -2.274 -9.374 8.351 1.00 89.69 88 GLY A O 1
ATOM 689 N N . ASP A 1 89 ? -1.066 -11.244 8.585 1.00 91.62 89 ASP A N 1
ATOM 690 C CA . ASP A 1 89 ? -1.918 -11.829 9.634 1.00 91.62 89 ASP A CA 1
ATOM 691 C C . ASP A 1 89 ? -2.033 -10.967 10.890 1.00 91.62 89 ASP A C 1
ATOM 693 O O . ASP A 1 89 ? -3.131 -10.713 11.391 1.00 91.62 89 ASP A O 1
ATOM 697 N N . TYR A 1 90 ? -0.894 -10.490 11.384 1.00 90.12 90 TYR A N 1
ATOM 698 C CA . TYR A 1 90 ? -0.851 -9.649 12.572 1.00 90.12 90 TYR A CA 1
ATOM 699 C C . TYR A 1 90 ? -1.550 -8.301 12.338 1.00 90.12 90 TYR A C 1
ATOM 701 O O . TYR A 1 90 ? -2.348 -7.861 13.166 1.00 90.12 90 TYR A O 1
ATOM 709 N N . GLU A 1 91 ? -1.336 -7.681 11.175 1.00 89.75 91 GLU A N 1
ATOM 710 C CA . GLU A 1 91 ? -1.990 -6.415 10.848 1.00 89.75 91 GLU A CA 1
ATOM 711 C C . GLU A 1 91 ? -3.505 -6.583 10.688 1.00 89.75 91 GLU A C 1
ATOM 713 O O . GLU A 1 91 ? -4.277 -5.789 11.228 1.00 89.75 91 GLU A O 1
ATOM 718 N N . LYS A 1 92 ? -3.948 -7.663 10.032 1.00 92.81 92 LYS A N 1
ATOM 719 C CA . LYS A 1 92 ? -5.364 -8.031 9.963 1.00 92.81 92 LYS A CA 1
ATOM 720 C C . LYS A 1 92 ? -5.970 -8.175 11.358 1.00 92.81 92 LYS A C 1
ATOM 722 O O . LYS A 1 92 ? -7.072 -7.681 11.592 1.00 92.81 92 LYS A O 1
ATOM 727 N N . TRP A 1 93 ? -5.276 -8.835 12.285 1.00 91.75 93 TRP A N 1
ATOM 728 C CA . TRP A 1 93 ? -5.750 -8.990 13.660 1.00 91.75 93 TRP A CA 1
ATOM 729 C C . TRP A 1 93 ? -5.899 -7.637 14.369 1.00 91.75 93 TRP A C 1
ATOM 731 O O . TRP A 1 93 ? -6.978 -7.344 14.895 1.00 91.75 93 TRP A O 1
ATOM 741 N N . CYS A 1 94 ? -4.863 -6.792 14.318 1.00 91.19 94 CYS A N 1
ATOM 742 C CA . CYS A 1 94 ? -4.899 -5.445 14.888 1.00 91.19 94 CYS A CA 1
ATOM 743 C C . CYS A 1 94 ? -6.067 -4.625 14.315 1.00 91.19 94 CYS A C 1
ATOM 745 O O . CYS A 1 94 ? -6.854 -4.045 15.065 1.00 91.19 94 CYS A O 1
ATOM 747 N N . ARG A 1 95 ? -6.212 -4.604 12.983 1.00 91.19 95 ARG A N 1
ATOM 748 C CA . ARG A 1 95 ? -7.283 -3.876 12.289 1.00 91.19 95 ARG A CA 1
ATOM 749 C C . ARG A 1 95 ? -8.657 -4.409 12.653 1.00 91.19 95 ARG A C 1
ATOM 751 O O . ARG A 1 95 ? -9.543 -3.612 12.938 1.00 91.19 95 ARG A O 1
ATOM 758 N N . ASN A 1 96 ? -8.837 -5.729 12.708 1.00 90.81 96 ASN A N 1
ATOM 759 C CA . ASN A 1 96 ? -10.124 -6.321 13.069 1.00 90.81 96 ASN A CA 1
ATOM 760 C C . ASN A 1 96 ? -10.544 -5.891 14.481 1.00 90.81 96 ASN A C 1
ATOM 762 O O . ASN A 1 96 ? -11.679 -5.461 14.682 1.00 90.81 96 ASN A O 1
ATOM 766 N N . LYS A 1 97 ? -9.620 -5.928 15.451 1.00 87.00 97 LYS A N 1
ATOM 767 C CA . LYS A 1 97 ? -9.881 -5.454 16.820 1.00 87.00 97 LYS A CA 1
ATOM 768 C C . LYS A 1 97 ? -10.278 -3.977 16.845 1.00 87.00 97 LYS A C 1
ATOM 770 O O . LYS A 1 97 ? -11.308 -3.636 17.422 1.00 87.00 97 LYS A O 1
ATOM 775 N N . SER A 1 98 ? -9.503 -3.128 16.175 1.00 86.69 98 SER A N 1
ATOM 776 C CA . SER A 1 98 ? -9.721 -1.680 16.149 1.00 86.69 98 SER A CA 1
ATOM 777 C C . SER A 1 98 ? -11.015 -1.270 15.442 1.00 86.69 98 SER A C 1
ATOM 779 O O . SER A 1 98 ? -11.813 -0.499 15.966 1.00 86.69 98 SER A O 1
ATOM 781 N N . LEU A 1 99 ? -11.268 -1.815 14.253 1.00 88.12 99 LEU A N 1
ATOM 782 C CA . LEU A 1 99 ? -12.446 -1.482 13.451 1.00 88.12 99 LEU A CA 1
ATOM 783 C C . LEU A 1 99 ? -13.723 -2.107 14.028 1.00 88.12 99 LEU A C 1
ATOM 785 O O . LEU A 1 99 ? -14.785 -1.489 13.967 1.00 88.12 99 LEU A O 1
ATOM 789 N N . SER A 1 100 ? -13.626 -3.271 14.685 1.00 87.38 100 SER A N 1
ATOM 790 C CA . SER A 1 100 ? -14.731 -3.806 15.493 1.00 87.38 100 SER A CA 1
ATOM 791 C C . SER A 1 100 ? -15.151 -2.816 16.580 1.00 87.38 100 SER A C 1
ATOM 793 O O . SER A 1 100 ? -16.339 -2.692 16.869 1.00 87.38 100 SER A O 1
ATOM 795 N N . TYR A 1 101 ? -14.211 -2.067 17.160 1.00 84.12 101 TYR A N 1
ATOM 796 C CA . TYR A 1 101 ? -14.564 -1.044 18.133 1.00 84.12 101 TYR A CA 1
ATOM 797 C C . TYR A 1 101 ? -15.341 0.123 17.519 1.00 84.12 101 TYR A C 1
ATOM 799 O O . TYR A 1 101 ? -16.367 0.531 18.061 1.00 84.12 101 TYR A O 1
ATOM 807 N N . GLN A 1 102 ? -14.928 0.606 16.346 1.00 85.38 102 GLN A N 1
ATOM 808 C CA . GLN A 1 102 ? -15.702 1.619 15.623 1.00 85.38 102 GLN A CA 1
ATOM 809 C C . GLN A 1 102 ? -17.125 1.127 15.305 1.00 85.38 102 GLN A C 1
ATOM 811 O O . GLN A 1 102 ? -18.091 1.883 15.421 1.00 85.38 102 GLN A O 1
ATOM 816 N N . CYS A 1 103 ? -17.285 -0.159 14.978 1.00 88.75 103 CYS A N 1
ATOM 817 C CA . CYS A 1 103 ? -18.603 -0.768 14.819 1.00 88.75 103 CYS A CA 1
ATOM 818 C C . CYS A 1 103 ? -19.426 -0.744 16.113 1.00 88.75 103 CYS A C 1
ATOM 820 O O . CYS A 1 103 ? -20.629 -0.483 16.062 1.00 88.75 103 CYS A O 1
ATOM 822 N N . ALA A 1 104 ? -18.802 -0.996 17.267 1.00 84.38 104 ALA A N 1
ATOM 823 C CA . ALA A 1 104 ? -19.474 -0.930 18.563 1.00 84.38 104 ALA A CA 1
ATOM 824 C C . ALA A 1 104 ? -19.911 0.506 18.897 1.00 84.38 104 ALA A C 1
ATOM 826 O O . ALA A 1 104 ? -21.046 0.726 19.315 1.00 84.38 104 ALA A O 1
ATOM 827 N N . LEU A 1 105 ? -19.054 1.494 18.628 1.00 83.00 105 LEU A N 1
ATOM 828 C CA . LEU A 1 105 ? -19.395 2.909 18.768 1.00 83.00 105 LEU A CA 1
ATOM 829 C C . LEU A 1 105 ? -20.598 3.296 17.902 1.00 83.00 105 LEU A C 1
ATOM 831 O O . LEU A 1 105 ? -21.528 3.936 18.386 1.00 83.00 105 LEU A O 1
ATOM 835 N N . LYS A 1 106 ? -20.614 2.856 16.639 1.00 87.25 106 LYS A N 1
ATOM 836 C CA . LYS A 1 106 ? -21.728 3.103 15.715 1.00 87.25 106 LYS A CA 1
ATOM 837 C C . LYS A 1 106 ? -23.032 2.465 16.198 1.00 87.25 106 LYS A C 1
ATOM 839 O O . LYS A 1 106 ? -24.091 3.073 16.078 1.00 87.25 106 LYS A O 1
ATOM 844 N N . ALA A 1 107 ? -22.959 1.263 16.761 1.00 87.44 107 ALA A N 1
ATOM 845 C CA . ALA A 1 107 ? -24.111 0.569 17.328 1.00 87.44 107 ALA A CA 1
ATOM 846 C C . ALA A 1 107 ? -24.665 1.238 18.598 1.00 87.44 107 ALA A C 1
ATOM 848 O O . ALA A 1 107 ? -25.860 1.128 18.862 1.00 87.44 107 ALA A O 1
ATOM 849 N N . GLY A 1 108 ? -23.822 1.951 19.349 1.00 83.31 108 GLY A N 1
ATOM 850 C CA . GLY A 1 108 ? -24.212 2.738 20.521 1.00 83.31 108 GLY A CA 1
ATOM 851 C C . GLY A 1 108 ? -24.542 4.208 20.234 1.00 83.31 108 GLY A C 1
ATOM 852 O O . GLY A 1 108 ? -24.800 4.955 21.169 1.00 83.31 108 GLY A O 1
ATOM 853 N N . ALA A 1 109 ? -24.536 4.663 18.976 1.00 84.81 109 ALA A N 1
ATOM 854 C CA . ALA A 1 109 ? -24.716 6.083 18.645 1.00 84.81 109 ALA A CA 1
ATOM 855 C C . ALA A 1 109 ? -26.108 6.645 19.007 1.00 84.81 109 ALA A C 1
ATOM 857 O O . ALA A 1 109 ? -26.258 7.854 19.149 1.00 84.81 109 ALA A O 1
ATOM 858 N N . GLY A 1 110 ? -27.119 5.782 19.156 1.00 82.25 110 GLY A N 1
ATOM 859 C CA . GLY A 1 110 ? -28.472 6.160 19.589 1.00 82.25 110 GLY A CA 1
ATOM 860 C C . GLY A 1 110 ? -28.676 6.156 21.107 1.00 82.25 110 GLY A C 1
ATOM 861 O O . GLY A 1 110 ? -29.798 6.351 21.569 1.00 82.25 110 GLY A O 1
ATOM 862 N N . CYS A 1 111 ? -27.626 5.888 21.882 1.00 85.81 111 CYS A N 1
ATOM 863 C CA . CYS A 1 111 ? -27.703 5.828 23.333 1.00 85.81 111 CYS A CA 1
ATOM 864 C C . CYS A 1 111 ? -27.850 7.221 23.973 1.00 85.81 111 CYS A C 1
ATOM 866 O O . CYS A 1 111 ? -27.316 8.197 23.444 1.00 85.81 111 CYS A O 1
ATOM 868 N N . PRO A 1 112 ? -28.528 7.332 25.131 1.00 84.81 112 PRO A N 1
ATOM 869 C CA . PRO A 1 112 ? -28.596 8.577 25.894 1.00 84.81 112 PRO A CA 1
ATOM 870 C C . PRO A 1 112 ? -27.206 9.097 26.292 1.00 84.81 112 PRO A C 1
ATOM 872 O O . PRO A 1 112 ? -26.301 8.306 26.549 1.00 84.81 112 PRO A O 1
ATOM 875 N N . THR A 1 113 ? -27.051 10.415 26.448 1.00 83.44 113 THR A N 1
ATOM 876 C CA . THR A 1 113 ? -25.769 11.055 26.819 1.00 83.44 113 THR A CA 1
ATOM 877 C C . THR A 1 113 ? -25.210 10.582 28.161 1.00 83.44 113 THR A C 1
ATOM 879 O O . THR A 1 113 ? -24.000 10.581 28.354 1.00 83.44 113 THR A O 1
ATOM 882 N N . ILE A 1 114 ? -26.053 10.110 29.085 1.00 78.25 114 ILE A N 1
ATOM 883 C CA . ILE A 1 114 ? -25.590 9.495 30.340 1.00 78.25 114 ILE A CA 1
ATOM 884 C C . ILE A 1 114 ? -24.720 8.245 30.083 1.00 78.25 114 ILE A C 1
ATOM 886 O O . ILE A 1 114 ? -23.765 7.996 30.809 1.00 78.25 114 ILE A O 1
ATOM 890 N N . ALA A 1 115 ? -24.935 7.535 28.969 1.00 75.94 115 ALA A N 1
ATOM 891 C CA . ALA A 1 115 ? -24.109 6.404 28.547 1.00 75.94 115 ALA A CA 1
ATOM 892 C C . ALA A 1 115 ? -22.775 6.821 27.880 1.00 75.94 115 ALA A C 1
ATOM 894 O O . ALA A 1 115 ? -21.949 5.959 27.567 1.00 75.94 115 ALA A O 1
ATOM 895 N N . ASP A 1 116 ? -22.509 8.120 27.671 1.00 80.12 116 ASP A N 1
ATOM 896 C CA . ASP A 1 116 ? -21.249 8.587 27.068 1.00 80.12 116 ASP A CA 1
ATOM 897 C C . ASP A 1 116 ? -20.029 8.254 27.923 1.00 80.12 116 ASP A C 1
ATOM 899 O O . ASP A 1 116 ? -18.939 8.028 27.392 1.00 80.12 116 ASP A O 1
ATOM 903 N N . ARG A 1 117 ? -20.191 8.202 29.247 1.00 78.06 117 ARG A N 1
ATOM 904 C CA . ARG A 1 117 ? -19.109 7.798 30.146 1.00 78.06 117 ARG A CA 1
ATOM 905 C C . ARG A 1 117 ? -18.714 6.344 29.909 1.00 78.06 117 ARG A C 1
ATOM 907 O O . ARG A 1 117 ? -17.526 6.056 29.79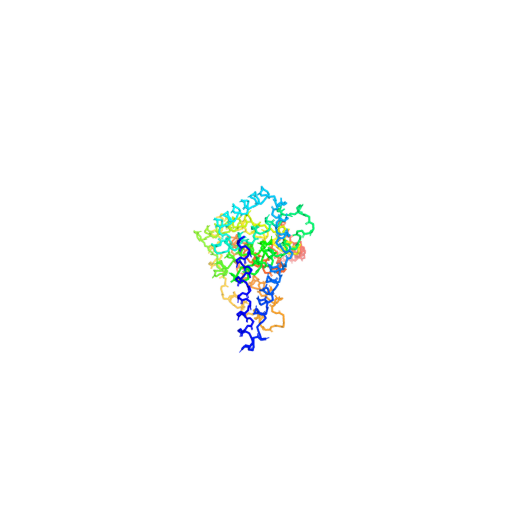0 1.00 78.06 117 ARG A O 1
ATOM 914 N N . ALA A 1 118 ? -19.696 5.454 29.758 1.00 74.94 118 ALA A N 1
ATOM 915 C CA . ALA A 1 118 ? -19.460 4.060 29.394 1.00 74.94 118 ALA A CA 1
ATOM 916 C C . ALA A 1 118 ? -18.796 3.941 28.019 1.00 74.94 118 ALA A C 1
ATOM 918 O O . ALA A 1 118 ? -17.814 3.216 27.875 1.00 74.94 118 ALA A O 1
ATOM 919 N N . ARG A 1 119 ? -19.258 4.715 27.032 1.00 76.88 119 ARG A N 1
ATOM 920 C CA . ARG A 1 119 ? -18.635 4.788 25.703 1.00 76.88 119 ARG A CA 1
ATOM 921 C C . ARG A 1 119 ? -17.149 5.164 25.784 1.00 76.88 119 ARG A C 1
ATOM 923 O O . ARG A 1 119 ? -16.31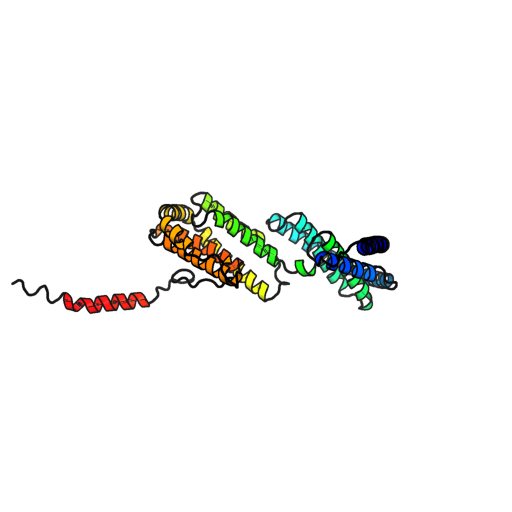4 4.459 25.225 1.00 76.88 119 ARG A O 1
ATOM 930 N N . LYS A 1 120 ? -16.811 6.223 26.528 1.00 79.56 120 LYS A N 1
ATOM 931 C CA . LYS A 1 120 ? -15.420 6.660 26.750 1.00 79.56 120 LYS A CA 1
ATOM 932 C C . LYS A 1 120 ? -14.585 5.624 27.511 1.00 79.56 120 LYS A C 1
ATOM 934 O O . LYS A 1 120 ? -13.413 5.444 27.198 1.00 79.56 120 LYS A O 1
ATOM 939 N N . ALA A 1 121 ? -15.175 4.906 28.465 1.00 76.12 121 ALA A N 1
ATOM 940 C CA . ALA A 1 121 ? -14.474 3.848 29.191 1.00 76.12 121 ALA A CA 1
ATOM 941 C C . ALA A 1 121 ? -14.086 2.675 28.292 1.00 76.12 121 ALA A C 1
ATOM 943 O O . ALA A 1 121 ? -12.955 2.190 28.360 1.00 76.12 121 ALA A O 1
ATOM 944 N N . VAL A 1 122 ? -14.993 2.254 27.407 1.00 75.06 122 VAL A N 1
ATOM 945 C CA . VAL A 1 122 ? -14.696 1.216 26.413 1.00 75.06 122 VAL A CA 1
ATOM 946 C C . VAL A 1 122 ? -13.637 1.713 25.415 1.00 75.06 122 VAL A C 1
ATOM 948 O O . VAL A 1 122 ? -12.759 0.942 25.030 1.00 75.06 122 VAL A O 1
ATOM 951 N N . GLU A 1 123 ? -13.654 3.003 25.061 1.00 79.56 123 GLU A N 1
ATOM 952 C CA . GLU A 1 123 ? -12.646 3.626 24.190 1.00 79.56 123 GLU A CA 1
ATOM 953 C C . GLU A 1 123 ? -11.249 3.558 24.782 1.00 79.56 123 GLU A C 1
ATOM 955 O O . GLU A 1 123 ? -10.326 3.052 24.143 1.00 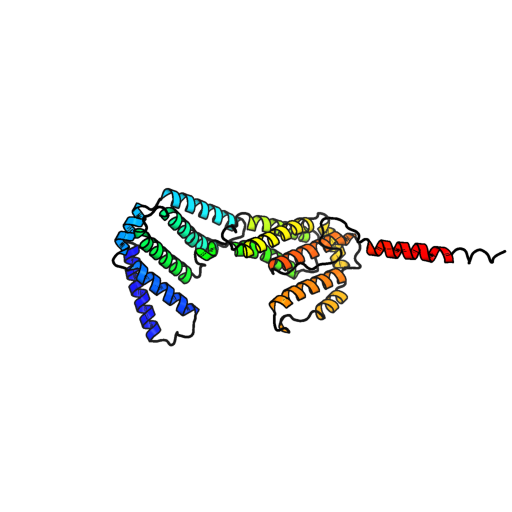79.56 123 GLU A O 1
ATOM 960 N N . ASN A 1 124 ? -11.109 4.031 26.019 1.00 78.69 124 ASN A N 1
ATOM 961 C CA . ASN A 1 124 ? -9.839 4.042 26.728 1.00 78.69 124 ASN A CA 1
ATOM 962 C C . ASN A 1 124 ? -9.297 2.622 26.890 1.00 78.69 124 ASN A C 1
ATOM 964 O O . ASN A 1 124 ? -8.142 2.366 26.548 1.00 78.69 124 ASN A O 1
ATOM 968 N N . TYR A 1 125 ? -10.155 1.676 27.286 1.00 76.00 125 TYR A N 1
ATOM 969 C CA . TYR A 1 125 ? -9.779 0.270 27.401 1.00 76.00 125 TYR A CA 1
ATOM 970 C C . TYR A 1 125 ? -9.210 -0.299 26.099 1.00 76.00 125 TYR A C 1
ATOM 972 O O . TYR A 1 125 ? -8.174 -0.966 26.104 1.00 76.00 125 TYR A O 1
ATOM 980 N N . ILE A 1 126 ? -9.856 -0.015 24.968 1.00 77.75 126 ILE A N 1
ATOM 981 C CA . ILE A 1 126 ? -9.401 -0.515 23.671 1.00 77.75 126 ILE A CA 1
ATOM 982 C C . ILE A 1 126 ? -8.126 0.183 23.235 1.00 77.75 126 ILE A C 1
ATOM 984 O O . ILE A 1 126 ? -7.217 -0.504 22.785 1.00 77.75 126 ILE A O 1
ATOM 988 N N . ASN A 1 127 ? -8.005 1.495 23.426 1.00 82.69 127 ASN A N 1
ATOM 989 C CA . ASN A 1 127 ? -6.758 2.209 23.161 1.00 82.69 127 ASN A CA 1
ATOM 990 C C . ASN A 1 127 ? -5.594 1.593 23.947 1.00 82.69 127 ASN A C 1
ATOM 992 O O . ASN A 1 127 ? -4.577 1.257 23.347 1.00 82.69 127 ASN A O 1
ATOM 996 N N . THR A 1 128 ? -5.775 1.324 25.244 1.00 78.81 128 THR A N 1
ATOM 997 C CA . THR A 1 128 ? -4.771 0.627 26.060 1.00 78.81 128 THR A CA 1
ATOM 998 C C . THR A 1 128 ? -4.461 -0.767 25.521 1.00 78.81 128 THR A C 1
ATOM 1000 O O . THR A 1 128 ? -3.295 -1.141 25.428 1.00 78.81 128 THR A O 1
ATOM 1003 N N . LEU A 1 129 ? -5.474 -1.544 25.127 1.00 78.81 129 LEU A N 1
ATOM 1004 C CA . LEU A 1 129 ? -5.254 -2.867 24.546 1.00 78.81 129 LEU A CA 1
ATOM 1005 C C . LEU A 1 129 ? -4.454 -2.787 23.236 1.00 78.81 129 LEU A C 1
ATOM 1007 O O . LEU A 1 129 ? -3.587 -3.630 23.002 1.00 78.81 129 LEU A O 1
ATOM 1011 N N . MET A 1 130 ? -4.728 -1.795 22.387 1.00 82.94 130 MET A N 1
ATOM 1012 C CA . MET A 1 130 ? -3.988 -1.576 21.144 1.00 82.94 130 MET A CA 1
ATOM 1013 C C . MET A 1 130 ? -2.536 -1.190 21.433 1.00 82.94 130 MET A C 1
ATOM 1015 O O . MET A 1 130 ? -1.636 -1.804 20.862 1.00 82.94 130 MET A O 1
ATOM 1019 N N . ASP A 1 131 ? -2.309 -0.272 22.374 1.00 81.69 131 ASP A N 1
ATOM 1020 C CA . ASP A 1 131 ? -0.973 0.169 22.780 1.00 81.69 131 ASP A CA 1
ATOM 1021 C C . ASP A 1 131 ? -0.138 -1.005 23.329 1.00 81.69 131 ASP A C 1
ATOM 1023 O O . ASP A 1 131 ? 0.991 -1.231 22.888 1.00 81.69 131 ASP A O 1
ATOM 1027 N N . VAL A 1 132 ? -0.718 -1.820 24.222 1.00 79.50 132 VAL A N 1
ATOM 1028 C CA . VAL A 1 132 ? -0.068 -3.017 24.793 1.00 79.50 132 VAL A CA 1
ATOM 1029 C C . VAL A 1 132 ? 0.306 -4.019 23.706 1.00 79.50 132 VAL A C 1
ATOM 1031 O O . VAL A 1 132 ? 1.399 -4.586 23.722 1.00 79.50 132 VAL A O 1
ATOM 1034 N N . ASN A 1 133 ? -0.585 -4.224 22.738 1.00 79.75 133 ASN A N 1
ATOM 1035 C CA . ASN A 1 133 ? -0.338 -5.151 21.644 1.00 79.75 133 ASN A CA 1
ATOM 1036 C C . ASN A 1 133 ? 0.507 -4.557 20.518 1.00 79.75 133 ASN A C 1
ATOM 1038 O O . ASN A 1 133 ? 0.743 -5.278 19.557 1.00 79.75 133 ASN A O 1
ATOM 1042 N N . ARG A 1 134 ? 0.977 -3.303 20.622 1.00 84.69 134 ARG A N 1
ATOM 1043 C CA . ARG A 1 134 ? 1.724 -2.569 19.577 1.00 84.69 134 ARG A CA 1
ATOM 1044 C C . ARG A 1 134 ? 0.960 -2.412 18.260 1.00 84.69 134 ARG A C 1
ATOM 1046 O O . ARG A 1 134 ? 1.546 -2.377 17.181 1.00 84.69 134 ARG A O 1
ATOM 1053 N N . CYS A 1 135 ? -0.356 -2.304 18.355 1.00 87.19 135 CYS A N 1
ATOM 1054 C CA . CYS A 1 135 ? -1.222 -2.010 17.230 1.00 87.19 135 CYS A CA 1
ATOM 1055 C C . CYS A 1 135 ? -1.573 -0.517 17.185 1.00 87.19 135 CYS A C 1
ATOM 1057 O O . CYS A 1 135 ? -1.626 0.152 18.213 1.00 87.19 135 CYS A O 1
ATOM 1059 N N . LEU A 1 136 ? -1.914 -0.004 16.001 1.00 85.31 136 LEU A N 1
ATOM 1060 C CA . LEU A 1 136 ? -2.413 1.366 15.872 1.00 85.31 136 LEU A CA 1
ATOM 1061 C C . LEU A 1 136 ? -3.811 1.519 16.498 1.00 85.31 136 LEU A C 1
ATOM 1063 O O . LEU A 1 136 ? -4.665 0.630 16.404 1.00 85.31 136 LEU A O 1
ATOM 1067 N N . ARG A 1 137 ? -4.061 2.670 17.125 1.00 84.81 137 ARG A N 1
ATOM 1068 C CA . ARG A 1 137 ? -5.364 2.994 17.724 1.00 84.81 137 ARG A CA 1
ATOM 1069 C C . ARG A 1 137 ? -6.471 3.098 16.656 1.00 84.81 137 ARG A C 1
ATOM 1071 O O . ARG A 1 137 ? -6.168 3.335 15.482 1.00 84.81 137 ARG A O 1
ATOM 1078 N N . PRO A 1 138 ? -7.757 2.959 17.029 1.00 81.12 138 PRO A N 1
ATOM 1079 C CA . PRO A 1 138 ? -8.881 2.984 16.087 1.00 81.12 138 PRO A CA 1
ATOM 1080 C C . PRO A 1 138 ? -8.934 4.218 15.192 1.00 81.12 138 PRO A C 1
ATOM 1082 O O . PRO A 1 138 ? -9.253 4.088 14.015 1.00 81.12 138 PRO A O 1
ATOM 1085 N N . THR A 1 139 ? -8.590 5.393 15.718 1.00 77.12 139 THR A N 1
ATOM 1086 C CA . THR A 1 139 ? -8.561 6.652 14.959 1.00 77.12 139 THR A CA 1
ATOM 1087 C C . THR A 1 139 ? -7.524 6.652 13.841 1.00 77.12 139 THR A C 1
ATOM 1089 O O . THR A 1 139 ? -7.729 7.306 12.828 1.00 77.12 139 THR A O 1
ATOM 1092 N N . VAL A 1 140 ? -6.439 5.893 13.991 1.00 77.69 140 VAL A N 1
ATOM 1093 C CA . VAL A 1 140 ? -5.385 5.796 12.977 1.00 77.69 140 VAL A CA 1
ATOM 1094 C C . VAL A 1 140 ? -5.793 4.822 11.875 1.00 77.69 140 VAL A C 1
ATOM 1096 O O . VAL A 1 140 ? -5.641 5.129 10.702 1.00 77.69 140 VAL A O 1
ATOM 1099 N N . TYR A 1 141 ? -6.381 3.672 12.226 1.00 80.06 141 TYR A N 1
ATOM 1100 C CA . TYR A 1 141 ? -6.854 2.703 11.226 1.00 80.06 141 TYR A CA 1
ATOM 1101 C C . TYR A 1 141 ? -8.069 3.167 10.417 1.00 80.06 141 TYR A C 1
ATOM 1103 O O . TYR A 1 141 ? -8.395 2.535 9.415 1.00 80.06 141 TYR A O 1
ATOM 1111 N N . ALA A 1 142 ? -8.739 4.241 10.841 1.00 76.56 142 ALA A N 1
ATOM 1112 C CA . ALA A 1 142 ? -9.799 4.882 10.072 1.00 76.56 142 ALA A CA 1
ATOM 1113 C C . ALA A 1 142 ? -9.328 5.293 8.666 1.00 76.56 142 ALA A C 1
ATOM 1115 O O . ALA A 1 142 ? -10.065 5.120 7.697 1.00 76.56 142 ALA A O 1
ATOM 1116 N N . CYS A 1 143 ? -8.096 5.799 8.560 1.00 87.62 143 CYS A N 1
ATOM 1117 C CA . CYS A 1 143 ? -7.448 6.110 7.296 1.00 87.62 143 CYS A CA 1
ATOM 1118 C C . CYS A 1 143 ? -6.505 4.972 6.895 1.00 87.62 143 CYS A C 1
ATOM 1120 O O . CYS A 1 143 ? -5.563 4.636 7.614 1.00 87.62 143 CYS A O 1
ATOM 1122 N N . GLU A 1 144 ? -6.721 4.376 5.724 1.00 88.94 144 GLU A N 1
ATOM 1123 C CA . GLU A 1 144 ? -5.876 3.288 5.226 1.00 88.94 144 GLU A CA 1
ATOM 1124 C C . GLU A 1 144 ? -4.832 3.755 4.202 1.00 88.94 144 GLU A C 1
ATOM 1126 O O . GLU A 1 144 ? -4.328 2.950 3.418 1.00 88.94 144 GLU A O 1
ATOM 1131 N N . GLY A 1 145 ? -4.449 5.036 4.249 1.00 89.88 145 GLY A N 1
ATOM 1132 C CA . GLY A 1 145 ? -3.443 5.625 3.361 1.00 89.88 145 GLY A CA 1
ATOM 1133 C C . GLY A 1 145 ? -2.111 4.882 3.361 1.00 89.88 145 GLY A C 1
ATOM 1134 O O . GLY A 1 145 ? -1.523 4.655 2.304 1.00 89.88 145 GLY A O 1
ATOM 1135 N N . LYS A 1 146 ? -1.694 4.368 4.524 1.00 88.44 146 LYS A N 1
ATOM 1136 C CA . LYS A 1 146 ? -0.503 3.519 4.637 1.00 88.44 146 LYS A CA 1
ATOM 1137 C C . LYS A 1 146 ? -0.576 2.249 3.777 1.00 88.44 146 LYS A C 1
ATOM 1139 O O . LYS A 1 146 ? 0.430 1.879 3.190 1.00 88.44 146 LYS A O 1
ATOM 1144 N N . LEU A 1 147 ? -1.739 1.599 3.658 1.00 91.19 147 LEU A N 1
ATOM 1145 C CA . LEU A 1 147 ? -1.865 0.404 2.809 1.00 91.19 147 LEU A CA 1
ATOM 1146 C C . LEU A 1 147 ? -1.694 0.757 1.335 1.00 91.19 147 LEU A C 1
ATOM 1148 O O . LEU A 1 147 ? -0.984 0.057 0.620 1.00 91.19 147 LEU A O 1
ATOM 1152 N N . VAL A 1 148 ? -2.307 1.862 0.894 1.00 92.75 148 VAL A N 1
ATOM 1153 C CA . VAL A 1 148 ? -2.126 2.362 -0.475 1.00 92.75 148 VAL A CA 1
ATOM 1154 C C . VAL A 1 148 ? -0.648 2.638 -0.733 1.00 92.75 148 VAL A C 1
ATOM 1156 O O . VAL A 1 148 ? -0.104 2.148 -1.723 1.00 92.75 148 VAL A O 1
ATOM 1159 N N . HIS A 1 149 ? 0.010 3.370 0.169 1.00 91.50 149 HIS A N 1
ATOM 1160 C CA . HIS A 1 149 ? 1.437 3.659 0.081 1.00 91.50 149 HIS A CA 1
ATOM 1161 C C . HIS A 1 149 ? 2.266 2.373 -0.018 1.00 91.50 149 HIS A C 1
ATOM 1163 O O . HIS A 1 149 ? 3.038 2.218 -0.960 1.00 91.50 149 HIS A O 1
ATOM 1169 N N . ASP A 1 150 ? 2.076 1.426 0.901 1.00 91.81 150 ASP A N 1
ATOM 1170 C CA . ASP A 1 150 ? 2.885 0.209 0.988 1.00 91.81 150 ASP A CA 1
ATOM 1171 C C . ASP A 1 150 ? 2.699 -0.699 -0.243 1.00 91.81 150 ASP A C 1
ATOM 1173 O O . ASP A 1 150 ? 3.682 -1.253 -0.745 1.00 91.81 150 ASP A O 1
ATOM 1177 N N . CYS A 1 151 ? 1.481 -0.785 -0.799 1.00 93.88 151 CYS A N 1
ATOM 1178 C CA . CYS A 1 151 ? 1.216 -1.489 -2.059 1.00 93.88 151 CYS A CA 1
ATOM 1179 C C . CYS A 1 151 ? 2.054 -0.923 -3.223 1.00 93.88 151 CYS A C 1
ATOM 1181 O O . CYS A 1 151 ? 2.649 -1.686 -3.986 1.00 93.88 151 CYS A O 1
ATOM 1183 N N . HIS A 1 152 ? 2.117 0.405 -3.364 1.00 93.94 152 HIS A N 1
ATOM 1184 C CA . HIS A 1 152 ? 2.881 1.061 -4.432 1.00 93.94 152 HIS A CA 1
ATOM 1185 C C . HIS A 1 152 ? 4.389 1.033 -4.161 1.00 93.94 152 HIS A C 1
ATOM 1187 O O . HIS A 1 152 ? 5.185 0.768 -5.065 1.00 93.94 152 HIS A O 1
ATOM 1193 N N . TRP A 1 153 ? 4.785 1.270 -2.910 1.00 92.38 153 TRP A N 1
ATOM 1194 C CA . TRP A 1 153 ? 6.179 1.306 -2.485 1.00 92.38 153 TRP A CA 1
ATOM 1195 C C . TRP A 1 153 ? 6.863 -0.034 -2.704 1.00 92.38 153 TRP A C 1
ATOM 1197 O O . TRP A 1 153 ? 7.964 -0.071 -3.246 1.00 92.38 153 TRP A O 1
ATOM 1207 N N . LYS A 1 154 ? 6.196 -1.142 -2.363 1.00 91.44 154 LYS A N 1
ATOM 1208 C CA . LYS A 1 154 ? 6.733 -2.486 -2.593 1.00 91.44 154 LYS A CA 1
ATOM 1209 C C . LYS A 1 154 ? 7.094 -2.713 -4.063 1.00 91.44 154 LYS A C 1
ATOM 1211 O O . LYS A 1 154 ? 8.186 -3.191 -4.350 1.00 91.44 154 LYS A O 1
ATOM 1216 N N . PHE A 1 155 ? 6.210 -2.326 -4.984 1.00 92.12 155 PHE A N 1
ATOM 1217 C CA . PHE A 1 155 ? 6.461 -2.441 -6.422 1.00 92.12 155 PHE A CA 1
ATOM 1218 C C . PHE A 1 155 ? 7.674 -1.613 -6.863 1.00 92.12 155 PHE A C 1
ATOM 1220 O O . PHE A 1 155 ? 8.559 -2.130 -7.544 1.00 92.12 155 PHE A O 1
ATOM 1227 N N . VAL A 1 156 ? 7.731 -0.338 -6.463 1.00 91.00 156 VAL A N 1
ATOM 1228 C CA . VAL A 1 156 ? 8.843 0.551 -6.828 1.00 91.00 156 VAL A CA 1
ATOM 1229 C C . VAL A 1 156 ? 10.157 0.038 -6.247 1.00 91.00 156 VAL A C 1
ATOM 1231 O O . VAL A 1 156 ? 11.144 -0.043 -6.970 1.00 91.00 156 VAL A O 1
ATOM 1234 N N . TYR A 1 157 ? 10.164 -0.359 -4.976 1.00 89.94 157 TYR A N 1
ATOM 1235 C CA . TYR A 1 157 ? 11.348 -0.848 -4.277 1.00 89.94 157 TYR A CA 1
ATOM 1236 C C . TYR A 1 157 ? 11.933 -2.111 -4.922 1.00 89.94 157 TYR A C 1
ATOM 1238 O O . TYR A 1 157 ? 13.142 -2.194 -5.126 1.00 89.94 157 TYR A O 1
ATOM 1246 N N . GLU A 1 158 ? 11.087 -3.081 -5.283 1.00 88.62 158 GLU A N 1
ATOM 1247 C CA . GLU A 1 158 ? 11.533 -4.316 -5.939 1.00 88.62 158 GLU A CA 1
ATOM 1248 C C . GLU A 1 158 ? 12.155 -4.047 -7.320 1.00 88.62 158 GLU A C 1
ATOM 1250 O O . GLU A 1 158 ? 13.097 -4.735 -7.718 1.00 88.62 158 GLU A O 1
ATOM 1255 N N . ILE A 1 159 ? 11.670 -3.033 -8.042 1.00 87.69 159 ILE A N 1
ATOM 1256 C CA . ILE A 1 159 ? 12.150 -2.708 -9.392 1.00 87.69 159 ILE A CA 1
ATOM 1257 C C . ILE A 1 159 ? 13.348 -1.758 -9.375 1.00 87.69 159 ILE A C 1
ATOM 1259 O O . ILE A 1 159 ? 14.229 -1.900 -10.227 1.00 87.69 159 ILE A O 1
ATOM 1263 N N . ASP A 1 160 ? 13.430 -0.833 -8.413 1.00 86.12 160 ASP A N 1
ATOM 1264 C CA . ASP A 1 160 ? 14.515 0.155 -8.309 1.00 86.12 160 ASP A CA 1
ATOM 1265 C C . ASP A 1 160 ? 15.897 -0.507 -8.268 1.00 86.12 160 ASP A C 1
ATOM 1267 O O . ASP A 1 160 ? 16.842 0.009 -8.858 1.00 86.12 160 ASP A O 1
ATOM 1271 N N . LEU A 1 161 ? 15.996 -1.708 -7.685 1.00 83.88 161 LEU A N 1
ATOM 1272 C CA . LEU A 1 161 ? 17.225 -2.511 -7.642 1.00 83.88 161 LEU A CA 1
ATOM 1273 C C . LEU A 1 161 ? 17.797 -2.859 -9.023 1.00 83.88 161 LEU A C 1
ATOM 1275 O O . LEU A 1 161 ? 18.975 -3.193 -9.137 1.00 83.88 161 LEU A O 1
ATOM 1279 N N . THR A 1 162 ? 16.964 -2.827 -10.059 1.00 87.38 162 THR A N 1
ATOM 1280 C CA . THR A 1 162 ? 17.358 -3.164 -11.432 1.00 87.38 162 THR A CA 1
ATOM 1281 C C . THR A 1 162 ? 17.546 -1.926 -12.300 1.00 87.38 162 THR A C 1
ATOM 1283 O O . THR A 1 162 ? 18.297 -1.968 -13.273 1.00 87.38 162 THR A O 1
ATOM 1286 N N . LEU A 1 163 ? 16.940 -0.798 -11.923 1.00 92.19 163 LEU A N 1
ATOM 1287 C CA . LEU A 1 163 ? 16.994 0.425 -12.709 1.00 92.19 163 LEU A CA 1
ATOM 1288 C C . LEU A 1 163 ? 18.417 1.004 -12.806 1.00 92.19 163 LEU A C 1
ATOM 1290 O O . LEU A 1 163 ? 19.214 0.883 -11.875 1.00 92.19 163 LEU A O 1
ATOM 1294 N N . PRO A 1 164 ? 18.744 1.675 -13.926 1.00 92.44 164 PRO A N 1
ATOM 1295 C CA . PRO A 1 164 ? 17.896 1.925 -15.101 1.00 92.44 164 PRO A CA 1
ATOM 1296 C C . PRO A 1 164 ? 17.894 0.792 -16.141 1.00 92.44 164 PRO A C 1
ATOM 1298 O O . PRO A 1 164 ? 17.402 0.996 -17.256 1.00 92.44 164 PRO A O 1
ATOM 1301 N N . LEU A 1 165 ? 18.447 -0.381 -15.814 1.00 94.62 165 LEU A N 1
ATOM 1302 C CA . LEU A 1 165 ? 18.320 -1.563 -16.660 1.00 94.62 165 LEU A CA 1
ATOM 1303 C C . LEU A 1 165 ? 16.934 -2.173 -16.448 1.00 94.62 165 LEU A C 1
ATOM 1305 O O . LEU A 1 165 ? 16.533 -2.511 -15.338 1.00 94.62 165 LEU A O 1
ATOM 1309 N N . LEU A 1 166 ? 16.173 -2.304 -17.525 1.00 93.06 166 LEU A N 1
ATOM 1310 C CA . LEU A 1 166 ? 14.822 -2.844 -17.445 1.00 93.06 166 LEU A CA 1
ATOM 1311 C C . LEU A 1 166 ? 14.844 -4.355 -17.625 1.00 93.06 166 LEU A C 1
ATOM 1313 O O . LEU A 1 166 ? 15.618 -4.899 -18.411 1.00 93.06 166 LEU A O 1
ATOM 1317 N N . GLN A 1 167 ? 13.957 -5.052 -16.927 1.00 92.19 167 GLN A N 1
ATOM 1318 C CA . GLN A 1 167 ? 13.718 -6.459 -17.214 1.00 92.19 167 GLN A CA 1
ATOM 1319 C C . GLN A 1 167 ? 13.255 -6.618 -18.672 1.00 92.19 167 GLN A C 1
ATOM 1321 O O . GLN A 1 167 ? 12.499 -5.796 -19.185 1.00 92.19 167 GLN A O 1
ATOM 1326 N N . SER A 1 168 ? 13.729 -7.666 -19.344 1.00 90.38 168 SER A N 1
ATOM 1327 C CA . SER A 1 168 ? 13.408 -7.980 -20.745 1.00 90.38 168 SER A CA 1
ATOM 1328 C C . SER A 1 168 ? 12.845 -9.395 -20.867 1.00 90.38 168 SER A C 1
ATOM 1330 O O . SER A 1 168 ? 12.841 -10.141 -19.885 1.00 90.38 168 SER A O 1
ATOM 1332 N N . GLY A 1 169 ? 12.316 -9.755 -22.040 1.00 91.81 169 GLY A N 1
ATOM 1333 C CA . GLY A 1 169 ? 11.685 -11.061 -22.256 1.00 91.81 169 GLY A CA 1
ATOM 1334 C C . GLY A 1 169 ? 10.614 -11.375 -21.201 1.00 91.81 169 GLY A C 1
ATOM 1335 O O . GLY A 1 169 ? 9.726 -10.563 -20.934 1.00 91.81 169 GLY A O 1
ATOM 1336 N N . GLU A 1 170 ? 10.731 -12.538 -20.558 1.00 90.62 170 GLU A N 1
ATOM 1337 C CA . GLU A 1 170 ? 9.834 -12.972 -19.476 1.00 90.62 170 GLU A CA 1
ATOM 1338 C C . GLU A 1 170 ? 9.863 -12.045 -18.252 1.00 90.62 170 GLU A C 1
ATOM 1340 O O . GLU A 1 170 ? 8.839 -11.861 -17.591 1.00 90.62 170 GLU A O 1
ATOM 1345 N N . GLY A 1 171 ? 11.002 -11.407 -17.968 1.00 89.94 171 GLY A N 1
ATOM 1346 C CA . GLY A 1 171 ? 11.128 -10.470 -16.856 1.00 89.94 171 GLY A CA 1
ATOM 1347 C C . GLY A 1 171 ? 10.243 -9.231 -17.036 1.00 89.94 171 GLY A C 1
ATOM 1348 O O . GLY A 1 171 ? 9.604 -8.794 -16.083 1.00 89.94 171 GLY A O 1
ATOM 1349 N N . ALA A 1 172 ? 10.128 -8.704 -18.262 1.00 91.06 172 ALA A N 1
ATOM 1350 C CA . ALA A 1 172 ? 9.226 -7.586 -18.562 1.00 91.06 172 ALA A CA 1
ATOM 1351 C C . ALA A 1 172 ? 7.750 -7.968 -18.340 1.00 91.06 172 ALA A C 1
ATOM 1353 O O . ALA A 1 172 ? 6.965 -7.189 -17.794 1.00 91.06 172 ALA A O 1
ATOM 1354 N N . LEU A 1 173 ? 7.371 -9.199 -18.703 1.00 91.62 173 LEU A N 1
ATOM 1355 C CA . LEU A 1 173 ? 6.028 -9.727 -18.443 1.00 91.62 173 LEU A CA 1
ATOM 1356 C C . LEU A 1 173 ? 5.766 -9.869 -16.936 1.00 91.62 173 LEU A C 1
ATOM 1358 O O . LEU A 1 173 ? 4.668 -9.555 -16.465 1.00 91.62 173 LEU A O 1
ATOM 1362 N N . ALA A 1 174 ? 6.775 -10.291 -16.169 1.00 92.38 174 ALA A N 1
ATOM 1363 C CA . ALA A 1 174 ? 6.704 -10.336 -14.712 1.00 92.38 174 ALA A CA 1
ATOM 1364 C C . ALA A 1 174 ? 6.524 -8.932 -14.109 1.00 92.38 174 ALA A C 1
ATOM 1366 O O . ALA A 1 174 ? 5.684 -8.765 -13.226 1.00 92.38 174 ALA A O 1
ATOM 1367 N N . THR A 1 175 ? 7.214 -7.912 -14.632 1.00 92.00 175 THR A N 1
ATOM 1368 C CA . THR A 1 175 ? 7.019 -6.508 -14.236 1.00 92.00 175 THR A CA 1
ATOM 1369 C C . THR A 1 175 ? 5.588 -6.034 -14.494 1.00 92.00 175 THR A C 1
ATOM 1371 O O . THR A 1 175 ? 4.969 -5.475 -13.590 1.00 92.00 175 THR A O 1
ATOM 1374 N N . CYS A 1 176 ? 5.010 -6.310 -15.669 1.00 94.50 176 CYS A N 1
ATOM 1375 C CA . CYS A 1 176 ? 3.601 -5.994 -15.940 1.00 94.50 176 CYS A CA 1
ATOM 1376 C C . CYS A 1 176 ? 2.653 -6.698 -14.952 1.00 94.50 176 CYS A C 1
ATOM 1378 O O . CYS A 1 176 ? 1.704 -6.098 -14.439 1.00 94.50 176 CYS A O 1
ATOM 1380 N N . LYS A 1 177 ? 2.906 -7.978 -14.649 1.00 94.19 177 LYS A N 1
ATOM 1381 C CA . LYS A 1 177 ? 2.113 -8.737 -13.672 1.00 94.19 177 LYS A CA 1
ATOM 1382 C C . LYS A 1 177 ? 2.212 -8.127 -12.271 1.00 94.19 177 LYS A C 1
ATOM 1384 O O . LYS A 1 177 ? 1.184 -7.981 -11.611 1.00 94.19 177 LYS A O 1
ATOM 1389 N N . ALA A 1 178 ? 3.413 -7.742 -11.840 1.00 92.75 178 ALA A N 1
ATOM 1390 C CA . ALA A 1 178 ? 3.625 -7.047 -10.576 1.00 92.75 178 ALA A CA 1
ATOM 1391 C C . ALA A 1 178 ? 2.884 -5.701 -10.558 1.00 92.75 178 ALA A C 1
ATOM 1393 O O . ALA A 1 178 ? 2.155 -5.425 -9.607 1.00 92.75 178 ALA A O 1
ATOM 1394 N N . ALA A 1 179 ? 2.948 -4.920 -11.640 1.00 93.44 179 ALA A N 1
ATOM 1395 C CA . ALA A 1 179 ? 2.236 -3.648 -11.739 1.00 93.44 179 ALA A CA 1
ATOM 1396 C C . ALA A 1 179 ? 0.711 -3.823 -11.591 1.00 93.44 179 ALA A C 1
ATOM 1398 O O . ALA A 1 179 ? 0.068 -3.130 -10.807 1.00 93.44 179 ALA A O 1
ATOM 1399 N N . LYS A 1 180 ? 0.128 -4.826 -12.262 1.00 93.56 180 LYS A N 1
ATOM 1400 C CA . LYS A 1 180 ? -1.300 -5.177 -12.127 1.00 93.56 180 LYS A CA 1
ATOM 1401 C C . LYS A 1 180 ? -1.673 -5.668 -10.723 1.00 93.56 180 LYS A C 1
ATOM 1403 O O . LYS A 1 180 ? -2.816 -5.494 -10.293 1.00 93.56 180 LYS A O 1
ATOM 1408 N N . SER A 1 181 ? -0.734 -6.286 -10.003 1.00 93.50 181 SER A N 1
ATOM 1409 C CA . SER A 1 181 ? -0.964 -6.730 -8.624 1.00 93.50 181 SER A CA 1
ATOM 1410 C C . SER A 1 181 ? -1.142 -5.563 -7.654 1.00 93.50 181 SER A C 1
ATOM 1412 O O . SER A 1 181 ? -1.958 -5.682 -6.747 1.00 93.50 181 SER A O 1
ATOM 1414 N N . VAL A 1 182 ? -0.515 -4.405 -7.895 1.00 93.62 182 VAL A N 1
ATOM 1415 C CA . VAL A 1 182 ? -0.729 -3.194 -7.079 1.00 93.62 182 VAL A CA 1
ATOM 1416 C C . VAL A 1 182 ? -2.188 -2.739 -7.148 1.00 93.62 182 VAL A C 1
ATOM 1418 O O . VAL A 1 182 ? -2.801 -2.510 -6.112 1.00 93.62 182 VAL A O 1
ATOM 1421 N N . SER A 1 183 ? -2.803 -2.725 -8.337 1.00 89.75 183 SER A N 1
ATOM 1422 C CA . SER A 1 183 ? -4.238 -2.415 -8.480 1.00 89.75 183 SER A CA 1
ATOM 1423 C C . SER A 1 183 ? -5.153 -3.437 -7.797 1.00 89.75 183 SER A C 1
ATOM 1425 O O . SER A 1 183 ? -6.305 -3.140 -7.491 1.00 89.75 183 SER A O 1
ATOM 1427 N N . THR A 1 184 ? -4.675 -4.667 -7.600 1.00 92.19 184 THR A N 1
ATOM 1428 C CA . THR A 1 184 ? -5.398 -5.672 -6.811 1.00 92.19 184 THR A CA 1
ATOM 1429 C C . THR A 1 184 ? -5.223 -5.397 -5.318 1.00 92.19 184 THR A C 1
ATOM 1431 O O . THR A 1 184 ? -6.221 -5.332 -4.611 1.00 92.19 184 THR A O 1
ATOM 1434 N N . CYS A 1 185 ? -3.995 -5.113 -4.879 1.00 93.62 185 CYS A N 1
ATOM 1435 C CA . CYS A 1 185 ? -3.630 -4.747 -3.510 1.00 93.62 185 CYS A CA 1
ATOM 1436 C C . CYS A 1 185 ? -4.454 -3.555 -2.985 1.00 93.62 185 CYS A C 1
ATOM 1438 O O . CYS A 1 185 ? -4.946 -3.591 -1.860 1.00 93.62 185 CYS A O 1
ATOM 1440 N N . THR A 1 186 ? -4.696 -2.528 -3.809 1.00 92.50 186 THR A N 1
ATOM 1441 C CA . THR A 1 186 ? -5.430 -1.325 -3.374 1.00 92.50 186 THR A CA 1
ATOM 1442 C C . THR A 1 186 ? -6.954 -1.405 -3.512 1.00 92.50 186 THR A C 1
ATOM 1444 O O . THR A 1 186 ? -7.657 -0.535 -3.005 1.00 92.50 186 THR A O 1
ATOM 1447 N N . ARG A 1 187 ? -7.513 -2.457 -4.132 1.00 88.69 187 ARG A N 1
ATOM 1448 C CA . ARG A 1 187 ? -8.932 -2.518 -4.550 1.00 88.69 187 ARG A CA 1
ATOM 1449 C C . ARG A 1 187 ? -9.955 -2.296 -3.429 1.00 88.69 187 ARG A C 1
ATOM 1451 O O . ARG A 1 187 ? -11.044 -1.796 -3.694 1.00 88.69 187 ARG A O 1
ATOM 1458 N N . ASN A 1 188 ? -9.643 -2.724 -2.207 1.00 87.50 188 ASN A N 1
ATOM 1459 C CA . ASN A 1 188 ? -10.564 -2.707 -1.062 1.00 87.50 188 ASN A CA 1
ATOM 1460 C C . ASN A 1 188 ? -10.131 -1.736 0.053 1.00 87.50 188 ASN A C 1
ATOM 1462 O O . ASN A 1 188 ? -10.675 -1.780 1.166 1.00 87.50 188 ASN A O 1
ATOM 1466 N N . VAL A 1 189 ? -9.125 -0.907 -0.229 1.00 90.06 189 VAL A N 1
ATOM 1467 C CA . VAL A 1 189 ? -8.555 0.044 0.725 1.00 90.06 189 VAL A CA 1
ATOM 1468 C C . VAL A 1 189 ? -9.456 1.278 0.819 1.00 90.06 189 VAL A C 1
ATOM 1470 O O . VAL A 1 189 ? -9.969 1.752 -0.190 1.00 90.06 189 VAL A O 1
ATOM 1473 N N . GLN A 1 190 ? -9.682 1.775 2.035 1.00 88.56 190 GLN A N 1
ATOM 1474 C CA . GLN A 1 190 ? -10.561 2.913 2.320 1.00 88.56 190 GLN A CA 1
ATOM 1475 C C . GLN A 1 190 ? -9.761 4.147 2.740 1.00 88.56 190 GLN A C 1
ATOM 1477 O O . GLN A 1 190 ? -9.028 4.129 3.730 1.00 88.56 190 GLN A O 1
ATOM 1482 N N . ILE A 1 191 ? -9.937 5.245 2.005 1.00 89.50 191 ILE A N 1
ATOM 1483 C CA . ILE A 1 191 ? -9.237 6.518 2.252 1.00 89.50 191 ILE A CA 1
ATOM 1484 C C . ILE A 1 191 ? -10.197 7.659 2.620 1.00 89.50 191 ILE A C 1
ATOM 1486 O O . ILE A 1 191 ? -9.792 8.802 2.811 1.00 89.50 191 ILE A O 1
ATOM 1490 N N . GLU A 1 192 ? -11.494 7.378 2.741 1.00 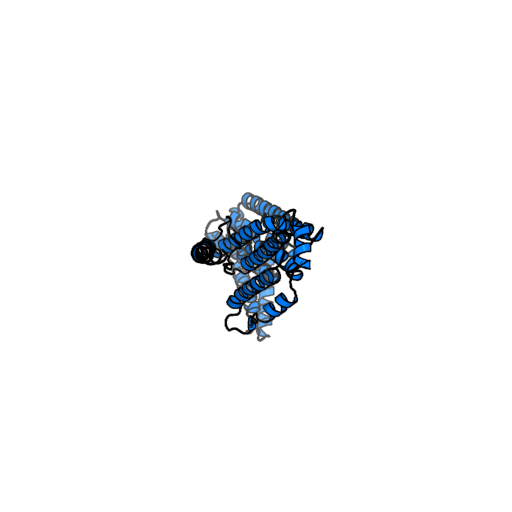87.69 192 GLU A N 1
ATOM 1491 C CA . GLU A 1 192 ? -12.554 8.368 2.957 1.00 87.69 192 GLU A CA 1
ATOM 1492 C C . GLU A 1 192 ? -12.429 9.093 4.300 1.00 87.69 192 GLU A C 1
ATOM 1494 O O . GLU A 1 192 ? -12.860 10.242 4.413 1.00 87.69 192 GLU A O 1
ATOM 1499 N N . GLN A 1 193 ? -11.828 8.449 5.301 1.00 86.25 193 GLN A N 1
ATOM 1500 C CA . GLN A 1 193 ? -11.598 9.043 6.620 1.00 86.25 193 GLN A CA 1
ATOM 1501 C C . GLN A 1 193 ? -10.190 9.643 6.778 1.00 86.25 193 GLN A C 1
ATOM 1503 O O . GLN A 1 193 ? -9.851 10.104 7.864 1.00 86.25 193 GLN A O 1
ATOM 1508 N N . CYS A 1 194 ? -9.374 9.657 5.719 1.00 89.62 194 CYS A N 1
ATOM 1509 C CA . CYS A 1 194 ? -8.107 10.389 5.708 1.00 89.62 194 CYS A CA 1
ATOM 1510 C C . CYS A 1 194 ? -8.343 11.909 5.671 1.00 89.62 194 CYS A C 1
ATOM 1512 O O . CYS A 1 194 ? -9.448 12.377 5.367 1.00 89.62 194 CYS A O 1
ATOM 1514 N N . SER A 1 195 ? -7.301 12.694 5.950 1.00 91.12 195 SER A N 1
ATOM 1515 C CA . SER A 1 195 ? -7.349 14.146 5.736 1.00 91.12 195 SER A CA 1
ATOM 1516 C C . SER A 1 195 ? -7.506 14.468 4.241 1.00 91.12 195 SER A C 1
ATOM 1518 O O . SER A 1 195 ? -7.165 13.655 3.381 1.00 91.12 195 SER A O 1
ATOM 1520 N N . GLU A 1 196 ? -8.022 15.651 3.893 1.00 92.50 196 GLU A N 1
ATOM 1521 C CA . GLU A 1 196 ? -8.160 16.038 2.476 1.00 92.50 196 GLU A CA 1
ATOM 1522 C C . GLU A 1 196 ? -6.806 16.161 1.759 1.00 92.50 196 GLU A C 1
ATOM 1524 O O . GLU A 1 196 ? -6.696 15.831 0.576 1.00 92.50 196 GLU A O 1
ATOM 1529 N N . GLU A 1 197 ? -5.764 16.576 2.481 1.00 91.00 197 GLU A N 1
ATOM 1530 C CA . GLU A 1 197 ? -4.390 16.596 1.979 1.00 91.00 197 GLU A CA 1
ATOM 1531 C C . GLU A 1 197 ? -3.910 15.180 1.637 1.00 91.00 197 GLU A C 1
ATOM 1533 O O . GLU A 1 197 ? -3.476 14.924 0.513 1.00 91.00 197 GLU A O 1
ATOM 1538 N N . GLU A 1 198 ? -4.089 14.229 2.557 1.00 90.62 198 GLU A N 1
ATOM 1539 C CA . GLU A 1 198 ? -3.693 12.837 2.354 1.00 90.62 198 GLU A CA 1
ATOM 1540 C C . GLU A 1 198 ? -4.505 12.176 1.235 1.00 90.62 198 GLU A C 1
ATOM 1542 O O . GLU A 1 198 ? -3.934 11.519 0.370 1.00 90.62 198 GLU A O 1
ATOM 1547 N N . LYS A 1 199 ? -5.820 12.419 1.151 1.00 92.81 199 LYS A N 1
ATOM 1548 C CA . LYS A 1 199 ? -6.641 11.948 0.020 1.00 92.81 199 LYS A CA 1
ATOM 1549 C C . LYS A 1 199 ? -6.126 12.465 -1.318 1.00 92.81 199 LYS A C 1
ATOM 1551 O O . LYS A 1 199 ? -6.116 11.720 -2.296 1.00 92.81 199 LYS A O 1
ATOM 1556 N N . THR A 1 200 ? -5.745 13.739 -1.382 1.00 91.56 200 THR A N 1
ATOM 1557 C CA . THR A 1 200 ? -5.241 14.365 -2.612 1.00 91.56 200 THR A CA 1
ATOM 1558 C C . THR A 1 200 ? -3.915 13.741 -3.034 1.00 91.56 200 THR A C 1
ATOM 1560 O O . THR A 1 200 ? -3.740 13.386 -4.203 1.00 91.56 200 THR A O 1
ATOM 1563 N N . TYR A 1 201 ? -3.013 13.543 -2.074 1.00 91.00 201 TYR A N 1
ATOM 1564 C CA . TYR A 1 201 ? -1.753 12.837 -2.272 1.00 91.00 201 TYR A CA 1
ATOM 1565 C C . TYR A 1 201 ? -1.980 11.399 -2.770 1.00 91.00 201 TYR A C 1
ATOM 1567 O O . TYR A 1 201 ? -1.496 11.037 -3.842 1.00 91.00 201 TYR A O 1
ATOM 1575 N N . LEU A 1 202 ? -2.792 10.603 -2.068 1.00 92.56 202 LEU A N 1
ATOM 1576 C CA . LEU A 1 202 ? -3.044 9.199 -2.410 1.00 92.56 202 LEU A CA 1
ATOM 1577 C C . LEU A 1 202 ? -3.671 9.044 -3.797 1.00 92.56 202 LEU A C 1
ATOM 1579 O O . LEU A 1 202 ? -3.215 8.221 -4.587 1.00 92.56 202 LEU A O 1
ATOM 1583 N N . ARG A 1 203 ? -4.650 9.889 -4.143 1.00 91.12 203 ARG A N 1
ATOM 1584 C CA . ARG A 1 203 ? -5.236 9.907 -5.493 1.00 91.12 203 ARG A CA 1
ATOM 1585 C C . ARG A 1 203 ? -4.204 10.257 -6.562 1.00 91.12 203 ARG A C 1
ATOM 1587 O O . ARG A 1 203 ? -4.238 9.686 -7.646 1.00 91.12 203 ARG A O 1
ATOM 1594 N N . THR A 1 204 ? -3.272 11.164 -6.265 1.00 89.81 204 THR A N 1
ATOM 1595 C CA . THR A 1 204 ? -2.181 11.517 -7.189 1.00 89.81 204 THR A CA 1
ATOM 1596 C C . THR A 1 204 ? -1.263 10.324 -7.448 1.00 89.81 204 THR A C 1
ATOM 1598 O O . THR A 1 204 ? -0.908 10.082 -8.606 1.00 89.81 204 THR A O 1
ATOM 1601 N N . VAL A 1 205 ? -0.928 9.560 -6.402 1.00 91.62 205 VAL A N 1
ATOM 1602 C CA . VAL A 1 205 ? -0.145 8.319 -6.505 1.00 91.62 205 VAL A CA 1
ATOM 1603 C C . VAL A 1 205 ? -0.893 7.278 -7.336 1.00 91.62 205 VAL A C 1
ATOM 1605 O O . VAL A 1 205 ? -0.333 6.767 -8.303 1.00 91.62 205 VAL A O 1
ATOM 1608 N N . GLU A 1 206 ? -2.164 7.012 -7.031 1.00 91.56 206 GLU A N 1
ATOM 1609 C CA . GLU A 1 206 ? -2.975 6.023 -7.752 1.00 91.56 206 GLU A CA 1
ATOM 1610 C C . GLU A 1 206 ? -3.171 6.389 -9.228 1.00 91.56 206 GLU A C 1
ATOM 1612 O O . GLU A 1 206 ? -2.983 5.554 -10.116 1.00 91.56 206 GLU A O 1
ATOM 1617 N N . ASP A 1 207 ? -3.499 7.648 -9.525 1.00 88.50 207 ASP A N 1
ATOM 1618 C CA . ASP A 1 207 ? -3.653 8.124 -10.899 1.00 88.50 207 ASP A CA 1
ATOM 1619 C C . ASP A 1 207 ? -2.326 8.127 -11.659 1.00 88.50 207 ASP A C 1
ATOM 1621 O O . ASP A 1 207 ? -2.289 7.824 -12.856 1.00 88.50 207 ASP A O 1
ATOM 1625 N N . GLY A 1 208 ? -1.233 8.483 -10.980 1.00 86.25 208 GLY A N 1
ATOM 1626 C CA . GLY A 1 208 ? 0.122 8.391 -11.508 1.00 86.25 208 GLY A CA 1
ATOM 1627 C C . GLY A 1 208 ? 0.476 6.969 -11.887 1.00 86.25 208 GLY A C 1
ATOM 1628 O O . GLY A 1 208 ? 0.821 6.705 -13.038 1.00 86.25 208 GLY A O 1
ATOM 1629 N N . PHE A 1 209 ? 0.302 6.055 -10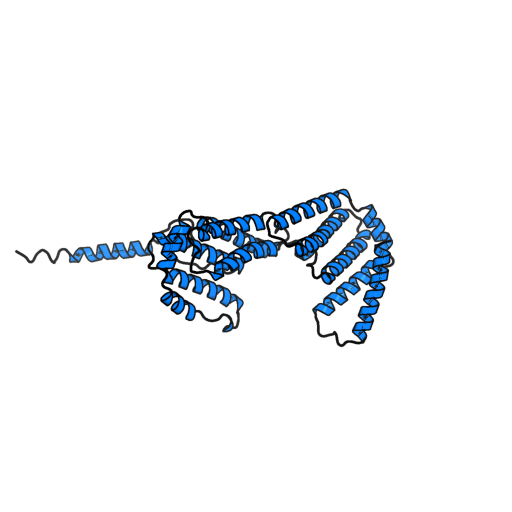.944 1.00 91.50 209 PHE A N 1
ATOM 1630 C CA . PHE A 1 209 ? 0.609 4.651 -11.120 1.00 91.50 209 PHE A CA 1
ATOM 1631 C C . PHE A 1 209 ? -0.258 3.982 -12.183 1.00 91.50 209 PHE A C 1
ATOM 1633 O O . PHE A 1 209 ? 0.257 3.241 -13.016 1.00 91.50 209 PHE A O 1
ATOM 1640 N N . ARG A 1 210 ? -1.557 4.291 -12.233 1.00 89.75 210 ARG A N 1
ATOM 1641 C CA . ARG A 1 210 ? -2.458 3.791 -13.277 1.00 89.75 210 ARG A CA 1
ATOM 1642 C C . ARG A 1 210 ? -1.946 4.122 -14.679 1.00 89.75 210 ARG A C 1
ATOM 1644 O O . ARG A 1 210 ? -1.973 3.255 -15.544 1.00 89.75 210 ARG A O 1
ATOM 1651 N N . ARG A 1 211 ? -1.424 5.335 -14.895 1.00 84.56 211 ARG A N 1
ATOM 1652 C CA . ARG A 1 211 ? -0.773 5.707 -16.166 1.00 84.56 211 ARG A CA 1
ATOM 1653 C C . ARG A 1 211 ? 0.521 4.928 -16.407 1.00 84.56 211 ARG A C 1
ATOM 1655 O O . ARG A 1 211 ? 0.849 4.626 -17.553 1.00 84.56 211 ARG A O 1
ATOM 1662 N N . SER A 1 212 ? 1.255 4.605 -15.345 1.00 89.19 212 SER A N 1
ATOM 1663 C CA . SER A 1 212 ? 2.466 3.793 -15.440 1.00 89.19 212 SER A CA 1
ATOM 1664 C C . SER A 1 212 ? 2.173 2.361 -15.883 1.00 89.19 212 SER A C 1
ATOM 1666 O O . SER A 1 212 ? 2.939 1.820 -16.680 1.00 89.19 212 SER A O 1
ATOM 1668 N N . VAL A 1 213 ? 1.057 1.765 -15.441 1.00 91.69 213 VAL A N 1
ATOM 1669 C CA . VAL A 1 213 ? 0.659 0.395 -15.819 1.00 91.69 213 VAL A CA 1
ATOM 1670 C C . VAL A 1 213 ? 0.590 0.228 -17.338 1.00 91.69 213 VAL A C 1
ATOM 1672 O O . VAL A 1 213 ? 1.110 -0.761 -17.847 1.00 91.69 213 VAL A O 1
ATOM 1675 N N . ASP A 1 214 ? 0.039 1.199 -18.070 1.00 89.50 214 ASP A N 1
ATOM 1676 C CA . ASP A 1 214 ? -0.053 1.130 -19.536 1.00 89.50 214 ASP A CA 1
ATOM 1677 C C . ASP A 1 214 ? 1.331 1.032 -20.195 1.00 89.50 214 ASP A C 1
ATOM 1679 O O . ASP A 1 214 ? 1.539 0.226 -21.097 1.00 89.50 214 ASP A O 1
ATOM 1683 N N . SER A 1 215 ? 2.306 1.806 -19.705 1.00 90.69 215 SER A N 1
ATOM 1684 C CA . SER A 1 215 ? 3.683 1.765 -20.222 1.00 90.69 215 SER A CA 1
ATOM 1685 C C . SER A 1 215 ? 4.414 0.481 -19.819 1.00 90.69 215 SER A C 1
ATOM 1687 O O . SER A 1 215 ? 5.220 -0.042 -20.584 1.00 90.69 215 SER A O 1
ATOM 1689 N N . LEU A 1 216 ? 4.133 -0.038 -18.622 1.00 92.94 216 LEU A N 1
ATOM 1690 C CA . LEU A 1 216 ? 4.756 -1.247 -18.073 1.00 92.94 216 LEU A CA 1
ATOM 1691 C C . LEU A 1 216 ? 4.191 -2.541 -18.660 1.00 92.94 216 LEU A C 1
ATOM 1693 O O . LEU A 1 216 ? 4.820 -3.591 -18.558 1.00 92.94 216 LEU A O 1
ATOM 1697 N N . CYS A 1 217 ? 3.005 -2.467 -19.251 1.00 95.06 217 CYS A N 1
ATOM 1698 C CA . CYS A 1 217 ? 2.314 -3.581 -19.880 1.00 95.06 217 CYS A CA 1
ATOM 1699 C C . CYS A 1 217 ? 2.243 -3.459 -21.406 1.00 95.06 217 CYS A C 1
ATOM 1701 O O . CYS A 1 217 ? 1.489 -4.204 -22.030 1.00 95.06 217 CYS A O 1
ATOM 1703 N N . ASP A 1 218 ? 3.017 -2.549 -22.005 1.00 95.06 218 ASP A N 1
ATOM 1704 C CA . ASP A 1 218 ?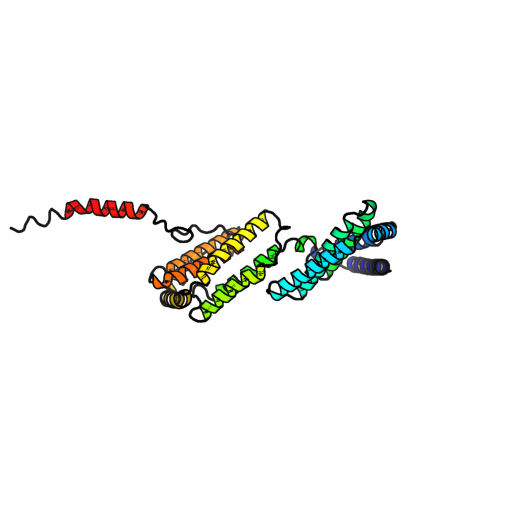 3.138 -2.442 -23.457 1.00 95.06 218 ASP A CA 1
ATOM 1705 C C . ASP A 1 218 ? 3.767 -3.726 -24.025 1.00 95.06 218 ASP A C 1
ATOM 1707 O O . ASP A 1 218 ? 4.819 -4.182 -23.571 1.00 95.06 218 ASP A O 1
ATOM 1711 N N . GLU A 1 219 ? 3.131 -4.315 -25.037 1.00 95.62 219 GLU A N 1
ATOM 1712 C CA . GLU A 1 219 ? 3.558 -5.579 -25.651 1.00 95.62 219 GLU A CA 1
ATOM 1713 C C . GLU A 1 219 ? 4.964 -5.511 -26.261 1.00 95.62 219 GLU A C 1
ATOM 1715 O O . GLU A 1 219 ? 5.634 -6.534 -26.399 1.00 95.62 219 GLU A O 1
ATOM 1720 N N . LYS A 1 220 ? 5.440 -4.311 -26.613 1.00 96.56 220 LYS A N 1
ATOM 1721 C CA . LYS A 1 220 ? 6.780 -4.093 -27.171 1.00 96.56 220 LYS A CA 1
ATOM 1722 C C . LYS A 1 220 ? 7.842 -3.914 -26.095 1.00 96.56 220 LYS A C 1
ATOM 1724 O O . LYS A 1 220 ? 9.032 -3.941 -26.429 1.00 96.56 220 LYS A O 1
ATOM 1729 N N . LEU A 1 221 ? 7.451 -3.743 -24.828 1.00 95.88 221 LEU A N 1
ATOM 1730 C CA . LEU A 1 221 ? 8.378 -3.524 -23.720 1.00 95.88 221 LEU A CA 1
ATOM 1731 C C . LEU A 1 221 ? 9.467 -4.603 -23.626 1.00 95.88 221 LEU A C 1
ATOM 1733 O O . LEU A 1 221 ? 10.624 -4.202 -23.511 1.00 95.88 221 LEU A O 1
ATOM 1737 N N . PRO A 1 222 ? 9.184 -5.920 -23.753 1.00 96.25 222 PRO A N 1
ATOM 1738 C CA . PRO A 1 222 ? 10.220 -6.949 -23.665 1.00 96.25 222 PRO A CA 1
ATOM 1739 C C . PRO A 1 222 ? 11.374 -6.713 -24.644 1.00 96.25 222 PRO A C 1
ATOM 1741 O O . PRO A 1 222 ? 12.529 -6.655 -24.233 1.00 96.25 222 PRO A O 1
ATOM 1744 N N . THR A 1 223 ? 11.059 -6.491 -25.923 1.00 96.56 223 THR A N 1
ATOM 1745 C CA . THR A 1 223 ? 12.059 -6.226 -26.969 1.00 96.56 223 THR A CA 1
ATOM 1746 C C . THR A 1 223 ? 12.684 -4.837 -26.852 1.00 96.56 223 THR A C 1
ATOM 1748 O O . THR A 1 223 ? 13.876 -4.665 -27.098 1.00 96.56 223 THR A O 1
ATOM 1751 N N . SER A 1 224 ? 11.901 -3.833 -26.450 1.00 96.81 224 SER A N 1
ATOM 1752 C CA . SER A 1 224 ? 12.380 -2.460 -26.282 1.00 96.81 224 SER A CA 1
ATOM 1753 C C . SER A 1 224 ? 13.391 -2.355 -25.137 1.00 96.81 224 SER A C 1
ATOM 1755 O O . SER A 1 224 ? 14.396 -1.656 -25.266 1.00 96.81 224 SER A O 1
ATOM 1757 N N . ALA A 1 225 ? 13.170 -3.103 -24.049 1.00 96.88 225 ALA A N 1
ATOM 1758 C CA . ALA A 1 225 ? 14.065 -3.180 -22.900 1.00 96.88 225 ALA A CA 1
ATOM 1759 C C . ALA A 1 225 ? 15.418 -3.798 -23.273 1.00 96.88 225 ALA A C 1
ATOM 1761 O O . ALA A 1 225 ? 16.451 -3.296 -22.841 1.00 96.88 225 ALA A O 1
ATOM 1762 N N . GLU A 1 226 ? 15.449 -4.825 -24.131 1.00 96.50 226 GLU A N 1
ATOM 1763 C CA . GLU A 1 226 ? 16.718 -5.388 -24.619 1.00 96.50 226 GLU A CA 1
ATOM 1764 C C . GLU A 1 226 ? 17.549 -4.358 -25.385 1.00 96.50 226 GLU A C 1
ATOM 1766 O O . GLU A 1 226 ? 18.763 -4.268 -25.187 1.00 96.50 226 GLU A O 1
ATOM 1771 N N . VAL A 1 227 ? 16.902 -3.580 -26.260 1.00 97.25 227 VAL A N 1
ATOM 1772 C CA . VAL A 1 227 ? 17.578 -2.529 -27.029 1.00 97.25 227 VAL A CA 1
ATOM 1773 C C . VAL A 1 227 ? 18.077 -1.431 -26.097 1.00 97.25 227 VAL A C 1
ATOM 1775 O O . VAL A 1 227 ? 19.241 -1.044 -26.190 1.00 97.25 227 VAL A O 1
ATOM 1778 N N . TRP A 1 228 ? 17.225 -0.963 -25.181 1.00 96.81 228 TRP A N 1
ATOM 1779 C CA . TRP A 1 228 ? 17.582 0.042 -24.181 1.00 96.81 228 TRP A CA 1
ATOM 1780 C C . TRP A 1 228 ? 18.798 -0.393 -23.362 1.00 96.81 228 TRP A C 1
ATOM 1782 O O . TRP A 1 228 ? 19.799 0.315 -23.338 1.00 96.81 228 TRP A O 1
ATOM 1792 N N . ASN A 1 229 ? 18.759 -1.590 -22.775 1.00 96.38 229 ASN A N 1
ATOM 1793 C CA . ASN A 1 229 ? 19.826 -2.096 -21.912 1.00 96.38 229 ASN A CA 1
ATOM 1794 C C . ASN A 1 229 ? 21.167 -2.234 -22.637 1.00 96.38 229 ASN A C 1
ATOM 1796 O O . ASN A 1 229 ? 22.209 -1.971 -22.043 1.00 96.38 229 ASN A O 1
ATOM 1800 N N . LYS A 1 230 ? 21.153 -2.653 -23.911 1.00 96.00 230 LYS A N 1
ATOM 1801 C CA . LYS A 1 230 ? 22.371 -2.778 -24.729 1.00 96.00 230 LYS A CA 1
ATOM 1802 C C . LYS A 1 230 ? 22.937 -1.423 -25.145 1.00 96.00 230 LYS A C 1
ATOM 1804 O O . LYS A 1 230 ? 24.145 -1.292 -25.301 1.00 96.00 230 LYS A O 1
ATOM 1809 N N . CYS A 1 231 ? 22.068 -0.445 -25.369 1.00 96.44 231 CYS A N 1
ATOM 1810 C CA . CYS A 1 231 ? 22.454 0.875 -25.843 1.00 96.44 231 CYS A CA 1
ATOM 1811 C C . CYS A 1 231 ? 22.860 1.835 -24.710 1.00 96.44 231 CYS A C 1
ATOM 1813 O O . CYS A 1 231 ? 23.672 2.735 -24.932 1.00 96.44 231 CYS A O 1
ATOM 1815 N N . LEU A 1 232 ? 22.299 1.662 -23.511 1.00 95.62 232 LEU A N 1
ATOM 1816 C CA . LEU A 1 232 ? 22.491 2.564 -22.381 1.00 95.62 232 LEU A CA 1
ATOM 1817 C C . LEU A 1 232 ? 23.982 2.802 -22.090 1.00 95.62 232 LEU A C 1
ATOM 1819 O O . LEU A 1 232 ? 24.722 1.879 -21.745 1.00 95.62 232 LEU A O 1
ATOM 1823 N N . ASN A 1 233 ? 24.418 4.062 -22.166 1.00 96.12 233 ASN A N 1
ATOM 1824 C CA . ASN A 1 233 ? 25.801 4.423 -21.879 1.00 96.12 233 ASN A CA 1
ATOM 1825 C C . ASN A 1 233 ? 26.047 4.455 -20.361 1.00 96.12 233 ASN A C 1
ATOM 1827 O O . ASN A 1 233 ? 25.822 5.466 -19.691 1.00 96.12 233 ASN A O 1
ATOM 1831 N N . GLN A 1 234 ? 26.527 3.335 -19.819 1.00 94.50 234 GLN A N 1
ATOM 1832 C CA . GLN A 1 234 ? 26.765 3.176 -18.382 1.00 94.50 234 GLN A CA 1
ATOM 1833 C C . GLN A 1 234 ? 27.858 4.105 -17.837 1.00 94.50 234 GLN A C 1
ATOM 1835 O O . GLN A 1 234 ? 27.773 4.545 -16.691 1.00 94.50 234 GLN A O 1
ATOM 1840 N N . GLU A 1 235 ? 28.871 4.436 -18.640 1.00 95.06 235 GLU A N 1
ATOM 1841 C CA . GLU A 1 235 ? 29.932 5.354 -18.221 1.00 95.06 235 GLU A CA 1
ATOM 1842 C C . GLU A 1 235 ? 29.395 6.783 -18.084 1.00 95.06 235 GLU A C 1
ATOM 1844 O O . GLU A 1 235 ? 29.602 7.434 -17.059 1.00 95.06 235 GLU A O 1
ATOM 1849 N N . ALA A 1 236 ? 28.632 7.247 -19.078 1.00 94.00 236 ALA A N 1
ATOM 1850 C CA . ALA A 1 236 ? 27.961 8.541 -19.025 1.00 94.00 236 ALA A CA 1
ATOM 1851 C C . ALA A 1 236 ? 26.977 8.615 -17.851 1.00 94.00 236 ALA A C 1
ATOM 1853 O O . ALA A 1 236 ? 26.957 9.621 -17.139 1.00 94.00 236 ALA A O 1
ATOM 1854 N N . LEU A 1 237 ? 26.216 7.541 -17.608 1.00 94.25 237 LEU A N 1
ATOM 1855 C CA . LEU A 1 237 ? 25.327 7.435 -16.454 1.00 94.25 237 LEU A CA 1
ATOM 1856 C C . LEU A 1 237 ? 26.100 7.607 -15.147 1.00 94.25 237 LEU A C 1
ATOM 1858 O O . LEU A 1 237 ? 25.774 8.503 -14.373 1.00 94.25 237 LEU A O 1
ATOM 1862 N N . LYS A 1 238 ? 27.145 6.798 -14.932 1.00 94.25 238 LYS A N 1
ATOM 1863 C CA . LYS A 1 238 ? 27.966 6.830 -13.715 1.00 94.25 238 LYS A CA 1
ATOM 1864 C C . LYS A 1 238 ? 28.538 8.226 -13.476 1.00 94.25 238 LYS A C 1
ATOM 1866 O O . LYS A 1 238 ? 28.407 8.763 -12.376 1.00 94.25 238 LYS A O 1
ATOM 1871 N N . ASN A 1 239 ? 29.108 8.829 -14.518 1.00 93.81 239 ASN A N 1
ATOM 1872 C CA . ASN A 1 239 ? 29.692 10.168 -14.466 1.00 93.81 239 ASN A CA 1
ATOM 1873 C C . ASN A 1 239 ? 28.651 11.260 -14.179 1.00 93.81 239 ASN A C 1
ATOM 1875 O O . ASN A 1 239 ? 28.972 12.245 -13.517 1.00 93.81 239 ASN A O 1
ATOM 1879 N N . CYS A 1 240 ? 27.418 11.104 -14.667 1.00 94.44 240 CYS A N 1
ATOM 1880 C CA . CYS A 1 240 ? 26.315 12.013 -14.369 1.00 94.44 240 CYS A CA 1
ATOM 1881 C C . CYS A 1 240 ? 25.845 11.851 -12.918 1.00 94.44 240 CYS A C 1
ATOM 1883 O O . CYS A 1 240 ? 25.825 12.824 -12.169 1.00 94.44 240 CYS A O 1
ATOM 1885 N N . THR A 1 241 ? 25.561 10.619 -12.483 1.00 91.06 241 THR A N 1
ATOM 1886 C CA . THR A 1 241 ? 25.064 10.340 -11.127 1.00 91.06 241 THR A CA 1
ATOM 1887 C C . THR A 1 241 ? 26.061 10.699 -10.033 1.00 91.06 241 THR A C 1
ATOM 1889 O O . THR A 1 241 ? 25.646 11.135 -8.968 1.00 91.06 241 THR A O 1
ATOM 1892 N N . TRP A 1 242 ? 27.368 10.582 -10.291 1.00 89.81 242 TRP A N 1
ATOM 1893 C CA . TRP A 1 242 ? 28.410 10.973 -9.334 1.00 89.81 242 TRP A CA 1
ATOM 1894 C C . TRP A 1 242 ? 28.414 12.477 -9.023 1.00 89.81 242 TRP A C 1
ATOM 1896 O O . TRP A 1 242 ? 28.912 12.897 -7.985 1.00 89.81 242 TRP A O 1
ATOM 1906 N N . LYS A 1 243 ? 27.868 13.302 -9.924 1.00 89.38 243 LYS A N 1
ATOM 1907 C CA . LYS A 1 243 ? 27.757 14.755 -9.733 1.00 89.38 243 LYS A CA 1
ATOM 1908 C C . LYS A 1 243 ? 26.500 15.159 -8.968 1.00 89.38 243 LYS A C 1
ATOM 1910 O O . LYS A 1 243 ? 26.352 16.339 -8.664 1.00 89.38 243 LYS A O 1
ATOM 1915 N N . ILE A 1 244 ? 25.593 14.219 -8.700 1.00 87.44 244 ILE A N 1
ATOM 1916 C CA . ILE A 1 244 ? 24.395 14.485 -7.911 1.00 87.44 244 ILE A CA 1
ATOM 1917 C C . ILE A 1 244 ? 24.833 14.617 -6.444 1.00 87.44 244 ILE A C 1
ATOM 1919 O O . ILE A 1 244 ? 25.406 13.664 -5.914 1.00 87.44 244 ILE A O 1
ATOM 1923 N N . PRO A 1 245 ? 24.594 15.769 -5.792 1.00 78.19 245 PRO A N 1
ATOM 1924 C CA . PRO A 1 245 ? 24.962 15.973 -4.392 1.00 78.19 245 PRO A CA 1
ATOM 1925 C C . PRO A 1 245 ? 24.299 14.954 -3.458 1.00 78.19 245 PRO A C 1
ATOM 1927 O O . PRO A 1 245 ? 23.164 14.537 -3.709 1.00 78.19 245 PRO A O 1
ATOM 1930 N N . ASP A 1 246 ? 24.971 14.581 -2.365 1.00 72.81 246 ASP A N 1
ATOM 1931 C CA . ASP A 1 246 ? 24.351 13.738 -1.343 1.00 72.81 246 ASP A CA 1
ATOM 1932 C C . ASP A 1 246 ? 23.302 14.573 -0.584 1.00 72.81 246 ASP A C 1
ATOM 1934 O O . ASP A 1 246 ? 23.621 15.669 -0.121 1.00 72.81 246 ASP A O 1
ATOM 1938 N N . PRO A 1 247 ? 22.049 14.100 -0.422 1.00 67.50 247 PRO A N 1
ATOM 1939 C CA . PRO A 1 247 ? 21.031 14.830 0.336 1.00 67.50 247 PRO A CA 1
ATOM 1940 C C . PRO A 1 247 ? 21.464 15.193 1.762 1.00 67.50 247 PRO A C 1
ATOM 1942 O O . PRO A 1 247 ? 20.936 16.142 2.335 1.00 67.50 247 PRO A O 1
ATOM 1945 N N . ARG A 1 248 ? 22.406 14.433 2.339 1.00 67.00 248 ARG A N 1
ATOM 1946 C CA . ARG A 1 248 ? 22.947 14.649 3.689 1.00 67.00 248 ARG A CA 1
ATOM 1947 C C . ARG A 1 248 ? 23.875 15.858 3.788 1.00 67.00 248 ARG A C 1
ATOM 1949 O O . ARG A 1 248 ? 24.178 16.274 4.901 1.00 67.00 248 ARG A O 1
ATOM 1956 N N . ASP A 1 249 ? 24.285 16.428 2.660 1.00 66.44 249 ASP A N 1
ATOM 1957 C CA . ASP A 1 249 ? 25.148 17.608 2.609 1.00 66.44 249 ASP A CA 1
ATOM 1958 C C . ASP A 1 249 ? 24.367 18.928 2.799 1.00 66.44 249 ASP A C 1
ATOM 1960 O O . ASP A 1 249 ? 24.940 20.007 2.646 1.00 66.44 249 ASP A O 1
ATOM 1964 N N . PHE A 1 250 ? 23.063 18.874 3.112 1.00 65.00 250 PHE A N 1
ATOM 1965 C CA . PHE A 1 250 ? 22.177 20.043 3.141 1.00 65.00 250 PHE A CA 1
ATOM 1966 C C . PHE A 1 250 ? 21.336 20.164 4.417 1.00 65.00 250 PHE A C 1
ATOM 1968 O O . PHE A 1 250 ? 20.959 19.172 5.037 1.00 65.00 250 PHE A O 1
ATOM 1975 N N . ASP A 1 251 ? 20.963 21.411 4.728 1.00 65.62 251 ASP A N 1
ATOM 1976 C CA . ASP A 1 251 ? 20.186 21.790 5.917 1.00 65.62 251 ASP A CA 1
ATOM 1977 C C . ASP A 1 251 ? 18.711 21.329 5.881 1.00 65.62 251 ASP A C 1
ATOM 1979 O O . ASP A 1 251 ? 18.104 21.155 6.937 1.00 65.62 251 ASP A O 1
ATOM 1983 N N . ASP A 1 252 ? 18.137 21.092 4.690 1.00 67.44 252 ASP A N 1
ATOM 1984 C CA . ASP A 1 252 ? 16.809 20.474 4.503 1.00 67.44 252 ASP A CA 1
ATOM 1985 C C . ASP A 1 252 ? 16.923 19.192 3.656 1.00 67.44 252 ASP A C 1
ATOM 1987 O O . ASP A 1 252 ? 16.866 19.238 2.419 1.00 67.44 252 ASP A O 1
ATOM 1991 N N . PRO A 1 253 ? 17.076 18.026 4.304 1.00 64.19 253 PRO A N 1
ATOM 1992 C CA . PRO A 1 253 ? 17.243 16.754 3.610 1.00 64.19 253 PRO A CA 1
ATOM 1993 C C . PRO A 1 253 ? 16.028 16.331 2.770 1.00 64.19 253 PRO A C 1
ATOM 1995 O O . PRO A 1 253 ? 16.190 15.563 1.819 1.00 64.19 253 PRO A O 1
ATOM 1998 N N . TYR A 1 254 ? 14.815 16.804 3.088 1.00 66.31 254 TYR A N 1
ATOM 1999 C CA . TYR A 1 254 ? 13.588 16.360 2.419 1.00 66.31 254 TYR A CA 1
ATOM 2000 C C . TYR A 1 254 ? 13.408 17.038 1.056 1.00 66.31 254 TYR A C 1
ATOM 2002 O O . TYR A 1 254 ? 13.195 16.356 0.051 1.00 66.31 254 TYR A O 1
ATOM 2010 N N . LEU A 1 255 ? 13.596 18.362 0.977 1.00 65.25 255 LEU A N 1
ATOM 2011 C CA . LEU A 1 255 ? 13.583 19.077 -0.309 1.00 65.25 255 LEU A CA 1
ATOM 2012 C C . LEU A 1 255 ? 14.683 18.575 -1.256 1.00 65.25 255 LEU A C 1
ATOM 2014 O O . LEU A 1 255 ? 14.477 18.472 -2.469 1.00 65.25 255 LEU A O 1
ATOM 2018 N N . GLN A 1 256 ? 15.846 18.219 -0.708 1.00 76.88 256 GLN A N 1
ATOM 2019 C CA . GLN A 1 256 ? 16.957 17.707 -1.509 1.00 76.88 256 GLN A CA 1
ATOM 2020 C C . GLN A 1 256 ? 16.737 16.271 -1.969 1.00 76.88 256 GLN A C 1
ATOM 2022 O O . GLN A 1 256 ? 17.178 15.911 -3.059 1.00 76.88 256 GLN A O 1
ATOM 2027 N N . PHE A 1 257 ? 15.986 15.468 -1.216 1.00 80.75 257 PHE A N 1
ATOM 2028 C CA . PHE A 1 257 ? 15.623 14.123 -1.640 1.00 80.75 257 PHE A CA 1
ATOM 2029 C C . PHE A 1 257 ? 14.853 14.129 -2.972 1.00 80.75 257 PHE A C 1
ATOM 2031 O O . PHE A 1 257 ? 15.231 13.417 -3.906 1.00 80.75 257 PHE A O 1
ATOM 2038 N N . CYS A 1 258 ? 13.834 14.986 -3.103 1.00 85.56 258 CYS A N 1
ATOM 2039 C CA . CYS A 1 258 ? 13.077 15.136 -4.351 1.00 85.56 258 CYS A CA 1
ATOM 2040 C C . CYS A 1 258 ? 13.967 15.567 -5.521 1.00 85.56 258 CYS A C 1
ATOM 2042 O O . CYS A 1 258 ? 13.874 15.018 -6.621 1.00 85.56 258 CYS A O 1
ATOM 2044 N N . ARG A 1 259 ? 14.881 16.509 -5.269 1.00 84.12 259 ARG A N 1
ATOM 2045 C CA . ARG A 1 259 ? 15.838 16.989 -6.269 1.00 84.12 259 ARG A CA 1
ATOM 2046 C C . ARG A 1 259 ? 16.773 15.883 -6.747 1.00 84.12 259 ARG A C 1
ATOM 2048 O O . ARG A 1 259 ? 16.992 15.740 -7.944 1.00 84.12 259 ARG A O 1
ATOM 2055 N N . VAL A 1 260 ? 17.293 15.071 -5.830 1.00 87.38 260 VAL A N 1
ATOM 2056 C CA . VAL A 1 260 ? 18.169 13.941 -6.162 1.00 87.38 260 VAL A CA 1
ATOM 2057 C C . VAL A 1 260 ? 17.449 12.911 -7.030 1.00 87.38 260 VAL A C 1
ATOM 2059 O O . VAL A 1 260 ? 18.047 12.392 -7.974 1.00 87.38 260 VAL A O 1
ATOM 2062 N N . LYS A 1 261 ? 16.166 12.636 -6.769 1.00 87.94 261 LYS A N 1
ATOM 2063 C CA . LYS A 1 261 ? 15.356 11.742 -7.616 1.00 87.94 261 LYS A CA 1
ATOM 2064 C C . LYS A 1 261 ? 15.136 12.317 -9.017 1.00 87.94 261 LYS A C 1
ATOM 2066 O O . LYS A 1 261 ? 15.288 11.589 -9.998 1.00 87.94 261 LYS A O 1
ATOM 2071 N N . GLU A 1 262 ? 14.851 13.613 -9.123 1.00 88.75 262 GLU A N 1
ATOM 2072 C CA . GLU A 1 262 ? 14.733 14.304 -10.412 1.00 88.75 262 GLU A CA 1
ATOM 2073 C C . GLU A 1 262 ? 16.044 14.254 -11.216 1.00 88.75 262 GLU A C 1
ATOM 2075 O O . GLU A 1 262 ? 16.036 13.875 -12.389 1.00 88.75 262 GLU A O 1
ATOM 2080 N N . GLU A 1 263 ? 17.176 14.601 -10.600 1.00 89.38 263 GLU A N 1
ATOM 2081 C CA . GLU A 1 263 ? 18.481 14.588 -11.273 1.00 89.38 263 GLU A CA 1
ATOM 2082 C C . GLU A 1 263 ? 18.908 13.168 -11.664 1.00 89.38 263 GLU A C 1
ATOM 2084 O O . GLU A 1 263 ? 19.459 12.961 -12.747 1.00 89.38 263 GLU A O 1
ATOM 2089 N N . ARG A 1 264 ? 18.574 12.162 -10.844 1.00 91.62 264 ARG A N 1
ATOM 2090 C CA . ARG A 1 264 ? 18.792 10.754 -11.195 1.00 91.62 264 ARG A CA 1
ATOM 2091 C C . ARG A 1 264 ? 18.033 10.389 -12.467 1.00 91.62 264 ARG A C 1
ATOM 2093 O O . ARG A 1 264 ? 18.652 9.881 -13.398 1.00 91.62 264 ARG A O 1
ATOM 2100 N N . LEU A 1 265 ? 16.739 10.703 -12.546 1.00 92.31 265 LEU A N 1
ATOM 2101 C CA . LEU A 1 265 ? 15.937 10.451 -13.746 1.00 92.31 265 LEU A CA 1
ATOM 2102 C C . LEU A 1 265 ? 16.526 11.162 -14.978 1.00 92.31 265 LEU A C 1
ATOM 2104 O O . LEU A 1 265 ? 16.624 10.557 -16.046 1.00 92.31 265 LEU A O 1
ATOM 2108 N N . LYS A 1 266 ? 16.974 12.419 -14.846 1.00 92.06 266 LYS A N 1
ATOM 2109 C CA . LYS A 1 266 ? 17.650 13.141 -15.941 1.00 92.06 266 LYS A CA 1
ATOM 2110 C C . LYS A 1 266 ? 18.899 12.402 -16.420 1.00 92.06 266 LYS A C 1
ATOM 2112 O O . LYS A 1 266 ? 19.057 12.217 -17.627 1.00 92.06 266 LYS A O 1
ATOM 2117 N N . CYS A 1 267 ? 19.751 11.945 -15.502 1.00 94.19 267 CYS A N 1
ATOM 2118 C CA . CYS A 1 267 ? 20.946 11.173 -15.837 1.00 94.19 267 CYS A CA 1
ATOM 2119 C C . CYS A 1 267 ? 20.613 9.854 -16.549 1.00 94.19 267 CYS A C 1
ATOM 2121 O O . CYS A 1 267 ? 21.247 9.524 -17.551 1.00 94.19 267 CYS A O 1
ATOM 2123 N N . GLU A 1 268 ? 19.607 9.118 -16.073 1.00 94.62 268 GLU A N 1
ATOM 2124 C CA . GLU A 1 268 ? 19.175 7.852 -16.677 1.00 94.62 268 GLU A CA 1
ATOM 2125 C C . GLU A 1 268 ? 18.641 8.051 -18.102 1.00 94.62 268 GLU A C 1
ATOM 2127 O O . GLU A 1 268 ? 19.030 7.331 -19.023 1.00 94.62 268 GLU A O 1
ATOM 2132 N N . LEU A 1 269 ? 17.808 9.075 -18.319 1.00 93.50 269 LEU A N 1
ATOM 2133 C CA . LEU A 1 269 ? 17.286 9.402 -19.648 1.00 93.50 269 LEU A CA 1
ATOM 2134 C C . LEU A 1 269 ? 18.377 9.924 -20.591 1.00 93.50 269 LEU A C 1
ATOM 2136 O O . LEU A 1 269 ? 18.354 9.604 -21.782 1.00 93.50 269 LEU A O 1
ATOM 2140 N N . ALA A 1 270 ? 19.327 10.713 -20.082 1.00 93.25 270 ALA A N 1
ATOM 2141 C CA . ALA A 1 270 ? 20.448 11.230 -20.862 1.00 93.25 270 ALA A CA 1
ATOM 2142 C C . ALA A 1 270 ? 21.405 10.111 -21.299 1.00 93.25 270 ALA A C 1
ATOM 2144 O O . ALA A 1 270 ? 21.853 10.108 -22.448 1.00 93.25 270 ALA A O 1
ATOM 2145 N N . ALA A 1 271 ? 21.664 9.130 -20.430 1.00 93.81 271 ALA A N 1
ATOM 2146 C CA . ALA A 1 271 ? 22.510 7.976 -20.734 1.00 93.81 271 ALA A CA 1
ATOM 2147 C C . ALA A 1 271 ? 21.957 7.104 -21.874 1.00 93.81 271 ALA A C 1
ATOM 2149 O O . ALA A 1 271 ? 22.732 6.489 -22.605 1.00 93.81 271 ALA A O 1
ATOM 2150 N N . GLY A 1 272 ? 20.633 7.073 -22.053 1.00 91.69 272 GLY A N 1
ATOM 2151 C CA . GLY A 1 272 ? 19.969 6.384 -23.164 1.00 91.69 272 GLY A CA 1
ATOM 2152 C C . GLY A 1 272 ? 19.523 7.303 -24.306 1.00 91.69 272 GLY A C 1
ATOM 2153 O O . GLY A 1 272 ? 18.756 6.881 -25.168 1.00 91.69 272 GLY A O 1
ATOM 2154 N N . SER A 1 273 ? 19.958 8.568 -24.334 1.00 89.44 273 SER A N 1
ATOM 2155 C CA . SER A 1 273 ? 19.505 9.547 -25.338 1.00 89.44 273 SER A CA 1
ATOM 2156 C C . SER A 1 273 ? 19.874 9.183 -26.781 1.00 89.44 273 SER A C 1
ATOM 2158 O O . SER A 1 273 ? 19.125 9.517 -27.694 1.00 89.44 273 SER A O 1
ATOM 2160 N N . ASN A 1 274 ? 20.977 8.456 -26.975 1.00 91.00 274 ASN A N 1
ATOM 2161 C CA . ASN A 1 274 ? 21.461 8.026 -28.290 1.00 91.00 274 ASN A CA 1
ATOM 2162 C C . ASN A 1 274 ? 20.862 6.686 -28.753 1.00 91.00 274 ASN A C 1
ATOM 2164 O O . ASN A 1 274 ? 21.280 6.148 -29.780 1.00 91.00 274 ASN A O 1
ATOM 2168 N N . CYS A 1 275 ? 19.911 6.125 -28.004 1.00 92.62 275 CYS A N 1
ATOM 2169 C CA . CYS A 1 275 ? 19.255 4.883 -28.388 1.00 92.62 275 CYS A CA 1
ATOM 2170 C C . CYS A 1 275 ? 18.280 5.083 -29.541 1.00 92.62 275 CYS A C 1
ATOM 2172 O O . CYS A 1 275 ? 17.663 6.134 -29.695 1.00 92.62 275 CYS A O 1
ATOM 2174 N N . SER A 1 276 ? 18.147 4.048 -30.370 1.00 93.44 276 SER A N 1
ATOM 2175 C CA . SER A 1 276 ? 17.205 4.047 -31.484 1.00 93.44 276 SER A CA 1
ATOM 2176 C C . SER A 1 276 ? 15.761 4.125 -30.988 1.00 93.44 276 SER A C 1
ATOM 2178 O O . SER A 1 276 ? 15.452 3.680 -29.885 1.00 93.44 276 SER A O 1
ATOM 2180 N N . ALA A 1 277 ? 14.848 4.582 -31.850 1.00 92.56 277 ALA A N 1
ATOM 2181 C CA . ALA A 1 277 ? 13.417 4.695 -31.538 1.00 92.56 277 ALA A CA 1
ATOM 2182 C C . ALA A 1 277 ? 12.761 3.371 -31.083 1.00 92.56 277 ALA A C 1
ATOM 2184 O O . ALA A 1 277 ? 11.739 3.363 -30.403 1.00 92.56 277 ALA A O 1
ATOM 2185 N N . SER A 1 278 ? 13.356 2.218 -31.404 1.00 93.81 278 SER A N 1
ATOM 2186 C CA . SER A 1 278 ? 12.920 0.918 -30.876 1.00 93.81 278 SER A CA 1
ATOM 2187 C C . SER A 1 278 ? 13.047 0.791 -29.348 1.00 93.81 278 SER A C 1
ATOM 2189 O O . SER A 1 278 ? 12.382 -0.061 -28.761 1.00 93.81 278 SER A O 1
ATOM 2191 N N . ALA A 1 279 ? 13.838 1.642 -28.687 1.00 94.94 279 ALA A N 1
ATOM 2192 C CA . ALA A 1 279 ? 13.972 1.725 -27.232 1.00 94.94 279 ALA A CA 1
ATOM 2193 C C . ALA A 1 279 ? 12.950 2.678 -26.565 1.00 94.94 279 ALA A C 1
ATOM 2195 O O . ALA A 1 279 ? 12.946 2.817 -25.342 1.00 94.94 279 ALA A O 1
ATOM 2196 N N . ASP A 1 280 ? 12.072 3.337 -27.332 1.00 93.56 280 ASP A N 1
ATOM 2197 C CA . ASP A 1 280 ? 11.172 4.373 -26.802 1.00 93.56 280 ASP A CA 1
ATOM 2198 C C . ASP A 1 280 ? 10.177 3.842 -25.763 1.00 93.56 280 ASP A C 1
ATOM 2200 O O . ASP A 1 280 ? 9.842 4.544 -24.808 1.00 93.56 280 ASP A O 1
ATOM 2204 N N . VAL A 1 281 ? 9.697 2.605 -25.928 1.00 94.62 281 VAL A N 1
ATOM 2205 C CA . VAL A 1 281 ? 8.765 1.983 -24.974 1.00 94.62 281 VAL A CA 1
ATOM 2206 C C . VAL A 1 281 ? 9.465 1.729 -23.640 1.00 94.62 281 VAL A C 1
ATOM 2208 O O . VAL A 1 281 ? 8.932 2.086 -22.593 1.00 94.62 281 VAL A O 1
ATOM 2211 N N . ALA A 1 282 ? 10.697 1.219 -23.669 1.00 95.19 282 ALA A N 1
ATOM 2212 C CA . ALA A 1 282 ? 11.533 1.075 -22.481 1.00 95.19 282 ALA A CA 1
ATOM 2213 C C . ALA A 1 282 ? 11.810 2.424 -21.801 1.00 95.19 282 ALA A C 1
ATOM 2215 O O . ALA A 1 282 ? 11.630 2.558 -20.592 1.00 95.19 282 ALA A O 1
ATOM 2216 N N . LYS A 1 283 ? 12.142 3.465 -22.571 1.00 93.75 283 LYS A N 1
ATOM 2217 C CA . LYS A 1 283 ? 12.346 4.815 -22.029 1.00 93.75 283 LYS A CA 1
ATOM 2218 C C . LYS A 1 283 ? 11.093 5.364 -21.334 1.00 93.75 283 LYS A C 1
ATOM 2220 O O . LYS A 1 283 ? 11.193 5.947 -20.254 1.00 93.75 283 LYS A O 1
ATOM 2225 N N . LYS A 1 284 ? 9.906 5.151 -21.915 1.00 92.56 284 LYS A N 1
ATOM 2226 C CA . LYS A 1 284 ? 8.618 5.508 -21.293 1.00 92.56 284 LYS A CA 1
ATOM 2227 C C . LYS A 1 284 ? 8.344 4.703 -20.025 1.00 92.56 284 LYS A C 1
ATOM 2229 O O . LYS A 1 284 ? 7.889 5.287 -19.048 1.00 92.56 284 LYS A O 1
ATOM 2234 N N . ALA A 1 285 ? 8.643 3.404 -20.017 1.00 93.31 285 ALA A N 1
ATOM 2235 C CA . ALA A 1 285 ? 8.481 2.555 -18.840 1.00 93.31 285 ALA A CA 1
ATOM 2236 C C . ALA A 1 285 ? 9.407 2.983 -17.687 1.00 93.31 285 ALA A C 1
ATOM 2238 O O . ALA A 1 285 ? 8.942 3.124 -16.559 1.00 93.31 285 ALA A O 1
ATOM 2239 N N . LEU A 1 286 ? 10.681 3.279 -17.970 1.00 94.75 286 LEU A N 1
ATOM 2240 C CA . LEU A 1 286 ? 11.619 3.841 -16.990 1.00 94.75 286 LEU A CA 1
ATOM 2241 C C . LEU A 1 286 ? 11.085 5.150 -16.398 1.00 94.75 286 LEU A C 1
ATOM 2243 O O . LEU A 1 286 ? 11.020 5.299 -15.177 1.00 94.75 286 LEU A O 1
ATOM 2247 N N . TYR A 1 287 ? 10.668 6.080 -17.264 1.00 92.38 287 TYR A N 1
ATOM 2248 C CA . TYR A 1 287 ? 10.064 7.338 -16.835 1.00 92.38 287 TYR A CA 1
ATOM 2249 C C . TYR A 1 287 ? 8.848 7.080 -15.939 1.00 92.38 287 TYR A C 1
ATOM 2251 O O . TYR A 1 287 ? 8.754 7.646 -14.858 1.00 92.38 287 TYR A O 1
ATOM 2259 N N . ALA A 1 288 ? 7.949 6.185 -16.342 1.00 91.44 288 ALA A N 1
ATOM 2260 C CA . ALA A 1 288 ? 6.753 5.841 -15.589 1.00 91.44 288 ALA A CA 1
ATOM 2261 C C . ALA A 1 288 ? 7.058 5.301 -14.177 1.00 91.44 288 ALA A C 1
ATOM 2263 O O . ALA A 1 288 ? 6.430 5.742 -13.214 1.00 91.44 288 ALA A O 1
ATOM 2264 N N . ILE A 1 289 ? 8.048 4.411 -14.027 1.00 92.38 289 ILE A N 1
ATOM 2265 C CA . ILE A 1 289 ? 8.458 3.885 -12.712 1.00 92.38 289 ILE A CA 1
ATOM 2266 C C . ILE A 1 289 ? 9.012 5.011 -11.833 1.00 92.38 289 ILE A C 1
ATOM 2268 O O . ILE A 1 289 ? 8.606 5.151 -10.679 1.00 92.38 289 ILE A O 1
ATOM 2272 N N . ARG A 1 290 ? 9.887 5.859 -12.388 1.00 92.38 290 ARG A N 1
ATOM 2273 C CA . ARG A 1 290 ? 10.462 7.008 -11.672 1.00 92.38 290 ARG A CA 1
ATOM 2274 C C . ARG A 1 290 ? 9.409 8.048 -11.300 1.00 92.38 290 ARG A C 1
ATOM 2276 O O . ARG A 1 290 ? 9.483 8.630 -10.226 1.00 92.38 290 ARG A O 1
ATOM 2283 N N . MET A 1 291 ? 8.395 8.251 -12.138 1.00 90.50 291 MET A N 1
ATOM 2284 C CA . MET A 1 291 ? 7.274 9.128 -11.811 1.00 90.50 291 MET A CA 1
ATOM 2285 C C . MET A 1 291 ? 6.434 8.584 -10.661 1.00 90.50 291 MET A C 1
ATOM 2287 O O . MET A 1 291 ? 6.080 9.353 -9.777 1.00 90.50 291 MET A O 1
ATOM 2291 N N . THR A 1 292 ? 6.163 7.276 -10.631 1.00 90.06 292 THR A N 1
ATOM 2292 C CA . THR A 1 292 ? 5.509 6.649 -9.476 1.00 90.06 292 THR A CA 1
ATOM 2293 C C . THR A 1 292 ? 6.338 6.837 -8.210 1.00 90.06 292 THR A C 1
ATOM 2295 O O . THR A 1 292 ? 5.785 7.211 -7.185 1.00 90.06 292 THR A O 1
ATOM 2298 N N . GLU A 1 293 ? 7.653 6.629 -8.269 1.00 91.25 293 GLU A N 1
ATOM 2299 C CA . GLU A 1 293 ? 8.537 6.869 -7.125 1.00 91.25 293 GLU A CA 1
ATOM 2300 C C . GLU A 1 293 ? 8.439 8.320 -6.621 1.00 91.25 293 GLU A C 1
ATOM 2302 O O . GLU A 1 293 ? 8.230 8.552 -5.433 1.00 91.25 293 GLU A O 1
ATOM 2307 N N . ILE A 1 294 ? 8.529 9.296 -7.526 1.00 90.19 294 ILE A N 1
ATOM 2308 C CA . ILE A 1 294 ? 8.391 10.730 -7.225 1.00 90.19 294 ILE A CA 1
ATOM 2309 C C . ILE A 1 294 ? 7.025 11.035 -6.594 1.00 90.19 294 ILE A C 1
ATOM 2311 O O . ILE A 1 294 ? 6.969 11.762 -5.601 1.00 90.19 294 ILE A O 1
ATOM 2315 N N . ASP A 1 295 ? 5.945 10.460 -7.132 1.00 90.38 295 ASP A N 1
ATOM 2316 C CA . ASP A 1 295 ? 4.596 10.625 -6.588 1.00 90.38 295 ASP A CA 1
ATOM 2317 C C . ASP A 1 295 ? 4.501 10.045 -5.166 1.00 90.38 295 ASP A C 1
ATOM 2319 O O . ASP A 1 295 ? 3.962 10.710 -4.289 1.00 90.38 295 ASP A O 1
ATOM 2323 N N . ILE A 1 296 ? 5.063 8.854 -4.904 1.00 90.19 296 ILE A N 1
ATOM 2324 C CA . ILE A 1 296 ? 5.073 8.231 -3.566 1.00 90.19 296 ILE A CA 1
ATOM 2325 C C . ILE A 1 296 ? 5.779 9.130 -2.548 1.00 90.19 296 ILE A C 1
ATOM 2327 O O . ILE A 1 296 ? 5.290 9.300 -1.434 1.00 90.19 296 ILE A O 1
ATOM 2331 N N . TYR A 1 297 ? 6.889 9.759 -2.924 1.00 86.94 297 TYR A N 1
ATOM 2332 C CA . TYR A 1 297 ? 7.601 10.683 -2.041 1.00 86.94 297 TYR A CA 1
ATOM 2333 C C . TYR A 1 297 ? 6.940 12.061 -1.902 1.00 86.94 297 TYR A C 1
ATOM 2335 O O . TYR A 1 297 ? 7.482 12.913 -1.198 1.00 86.94 297 TYR A O 1
ATOM 2343 N N . ASN A 1 298 ? 5.776 12.275 -2.528 1.00 86.50 298 ASN A N 1
ATOM 2344 C CA . ASN A 1 298 ? 5.057 13.549 -2.576 1.00 86.50 298 ASN A CA 1
ATOM 2345 C C . ASN A 1 298 ? 5.903 14.691 -3.169 1.00 86.50 298 ASN A C 1
ATOM 2347 O O . ASN A 1 298 ? 5.804 15.855 -2.780 1.00 86.50 298 ASN A O 1
ATOM 2351 N N . CYS A 1 299 ? 6.773 14.350 -4.116 1.00 86.56 299 CYS A N 1
ATOM 2352 C CA . CYS A 1 299 ? 7.615 15.312 -4.802 1.00 86.56 299 CYS A CA 1
ATOM 2353 C C . CYS A 1 299 ? 6.849 15.970 -5.953 1.00 86.56 299 CYS A C 1
ATOM 2355 O O . CYS A 1 299 ? 6.042 15.345 -6.643 1.00 86.56 299 CYS A O 1
ATOM 2357 N N . SER A 1 300 ? 7.152 17.241 -6.224 1.00 81.81 300 SER A N 1
ATOM 2358 C CA . SER A 1 300 ? 6.649 17.891 -7.436 1.00 81.81 300 SER A CA 1
ATOM 2359 C C . SER A 1 300 ? 7.174 17.166 -8.672 1.00 81.81 300 SER A C 1
ATOM 2361 O O . SER A 1 300 ? 8.373 16.917 -8.796 1.00 81.81 300 SER A O 1
ATOM 2363 N N . ARG A 1 301 ? 6.275 16.846 -9.607 1.00 78.50 301 ARG A N 1
ATOM 2364 C CA . ARG A 1 301 ? 6.662 16.174 -10.847 1.00 78.50 301 ARG A CA 1
ATOM 2365 C C . ARG A 1 301 ? 7.620 17.052 -11.658 1.00 78.50 301 ARG A C 1
ATOM 2367 O O . ARG A 1 301 ? 7.274 18.203 -11.945 1.00 78.50 301 ARG A O 1
ATOM 2374 N N . PRO A 1 302 ? 8.781 16.526 -12.079 1.00 72.62 302 PRO A N 1
ATOM 2375 C CA . PRO A 1 302 ? 9.727 17.295 -12.862 1.00 72.62 302 PRO A CA 1
ATOM 2376 C C . PRO A 1 302 ? 9.138 17.630 -14.231 1.00 72.62 302 PRO A C 1
ATOM 2378 O O . PRO A 1 302 ? 8.547 16.786 -14.911 1.00 72.62 302 PRO A O 1
ATOM 2381 N N . LYS A 1 303 ? 9.317 18.883 -14.652 1.00 65.69 303 LYS A N 1
ATOM 2382 C CA . LYS A 1 303 ? 8.970 19.327 -16.004 1.00 65.69 303 LYS A CA 1
ATOM 2383 C C . LYS A 1 303 ? 10.080 18.880 -16.948 1.00 65.69 303 LYS A C 1
ATOM 2385 O O . LYS A 1 303 ? 11.035 19.612 -17.182 1.00 65.69 303 LYS A O 1
ATOM 2390 N N . LEU A 1 304 ? 9.978 17.651 -17.440 1.00 61.31 304 LEU A N 1
ATOM 2391 C CA . LEU A 1 304 ? 10.889 17.132 -18.453 1.00 61.31 304 LEU A CA 1
ATOM 2392 C C . LEU A 1 304 ? 10.336 17.485 -19.835 1.00 61.31 304 LEU A C 1
ATOM 2394 O O . LEU A 1 304 ? 9.292 16.973 -20.246 1.00 61.31 304 LEU A O 1
ATOM 2398 N N . ASP A 1 305 ? 11.030 18.371 -20.551 1.00 48.72 305 ASP A N 1
ATOM 2399 C CA . ASP A 1 305 ? 10.681 18.719 -21.928 1.00 48.72 305 ASP A CA 1
ATOM 2400 C C . ASP A 1 305 ? 10.620 17.438 -22.780 1.00 48.72 305 ASP A C 1
ATOM 2402 O O . ASP A 1 305 ? 11.608 16.723 -22.951 1.00 48.72 305 ASP A O 1
ATOM 2406 N N . GLY A 1 306 ? 9.425 17.113 -23.281 1.00 51.25 306 GLY A N 1
ATOM 2407 C CA . GLY A 1 306 ? 9.179 15.952 -24.143 1.00 51.25 306 GLY A CA 1
ATOM 2408 C C . GLY A 1 306 ? 8.689 14.670 -23.455 1.00 51.25 306 GLY A C 1
ATOM 2409 O O . GLY A 1 306 ? 8.358 13.724 -24.167 1.00 51.25 306 GLY A O 1
ATOM 2410 N N . TYR A 1 307 ? 8.576 14.616 -22.123 1.00 46.81 307 TYR A N 1
ATOM 2411 C CA . TYR A 1 307 ? 8.033 13.452 -21.405 1.00 46.81 307 TYR A CA 1
ATOM 2412 C C . TYR A 1 307 ? 7.007 13.893 -20.353 1.00 46.81 307 TYR A C 1
ATOM 2414 O O . TYR A 1 307 ? 7.363 14.530 -19.367 1.00 46.81 307 TYR A O 1
ATOM 2422 N N . GLY A 1 308 ? 5.727 13.545 -20.564 1.00 37.06 308 GLY A N 1
ATOM 2423 C CA . GLY A 1 308 ? 4.670 13.752 -19.558 1.00 37.06 308 GLY A CA 1
ATOM 2424 C C . GLY A 1 308 ? 3.411 14.507 -20.001 1.00 37.06 308 GLY A C 1
ATOM 2425 O O . GLY A 1 308 ? 2.750 15.111 -19.163 1.00 37.06 308 GLY A O 1
ATOM 2426 N N . GLY A 1 309 ? 3.040 14.471 -21.284 1.00 30.53 309 GLY A N 1
ATOM 2427 C CA . GLY A 1 309 ? 1.767 15.016 -21.761 1.00 30.53 309 GLY A CA 1
ATOM 2428 C C . GLY A 1 309 ? 1.022 14.017 -22.634 1.00 30.53 309 GLY A C 1
ATOM 2429 O O . GLY A 1 309 ? 1.525 13.598 -23.674 1.00 30.53 309 GLY A O 1
ATOM 2430 N N . SER A 1 310 ? -0.199 13.660 -22.237 1.00 29.94 310 SER A N 1
ATOM 2431 C CA . SER A 1 310 ? -1.220 13.202 -23.176 1.00 29.94 310 SER A CA 1
ATOM 2432 C C . SER A 1 310 ? -1.338 14.246 -24.290 1.00 29.94 310 SER A C 1
ATOM 2434 O O . SER A 1 310 ? -1.842 15.346 -24.064 1.00 29.94 310 SER A O 1
ATOM 2436 N N . GLY A 1 311 ? -0.818 13.917 -25.469 1.00 30.48 311 GLY A N 1
ATOM 2437 C CA . GLY A 1 311 ? -0.784 14.809 -26.620 1.00 30.48 311 GLY A CA 1
ATOM 2438 C C . GLY A 1 311 ? 0.639 15.106 -27.068 1.00 30.48 311 GLY A C 1
ATOM 2439 O O . GLY A 1 311 ? 1.333 15.937 -26.489 1.00 30.48 311 GLY A O 1
ATOM 2440 N N . PHE A 1 312 ? 1.023 14.461 -28.169 1.00 38.88 312 PHE A N 1
ATOM 2441 C CA . PHE A 1 312 ? 1.987 14.994 -29.123 1.00 38.88 312 PHE A CA 1
ATOM 2442 C C . PHE A 1 312 ? 1.778 16.513 -29.272 1.00 38.88 312 PHE A C 1
ATOM 2444 O O . PHE A 1 312 ? 0.845 16.966 -29.932 1.00 38.88 312 PHE A O 1
ATOM 2451 N N . ARG A 1 313 ? 2.647 17.309 -28.654 1.00 26.14 313 ARG A N 1
ATOM 2452 C CA . ARG A 1 313 ? 2.861 18.705 -29.023 1.00 26.14 313 ARG A CA 1
ATOM 2453 C C . ARG A 1 313 ? 4.346 18.876 -29.248 1.00 26.14 313 ARG A C 1
ATOM 2455 O O . ARG A 1 313 ? 5.113 19.133 -28.330 1.00 26.14 313 ARG A O 1
ATOM 2462 N N . THR A 1 314 ? 4.728 18.712 -30.507 1.00 32.78 314 THR A N 1
ATOM 2463 C CA . THR A 1 314 ? 5.919 19.338 -31.069 1.00 32.78 314 THR A CA 1
ATOM 2464 C C . THR A 1 314 ? 5.910 20.812 -30.669 1.00 32.78 314 THR A C 1
ATOM 2466 O O . THR A 1 314 ? 5.038 21.570 -31.101 1.00 32.78 314 THR A O 1
ATOM 2469 N N . THR A 1 315 ? 6.832 21.220 -29.802 1.00 34.38 315 THR A N 1
ATOM 2470 C CA . THR A 1 315 ? 6.980 22.621 -29.413 1.00 34.38 315 THR A CA 1
ATOM 2471 C C . THR A 1 315 ? 7.340 23.441 -30.667 1.00 34.38 315 THR A C 1
ATOM 2473 O O . THR A 1 315 ? 8.299 23.085 -31.355 1.00 34.38 315 THR A O 1
ATOM 2476 N N . PRO A 1 316 ? 6.628 24.539 -30.998 1.00 37.94 316 PRO A N 1
ATOM 2477 C CA . PRO A 1 316 ? 6.821 25.287 -32.253 1.00 37.94 316 PRO A CA 1
ATOM 2478 C C . PRO A 1 316 ? 8.171 26.015 -32.378 1.00 37.94 316 PRO A C 1
ATOM 2480 O O . PRO A 1 316 ? 8.490 26.549 -33.437 1.00 37.94 316 PRO A O 1
ATOM 2483 N N . ALA A 1 317 ? 8.972 26.061 -31.310 1.00 34.66 317 ALA A N 1
ATOM 2484 C CA . ALA A 1 317 ? 10.173 26.890 -31.252 1.00 34.66 317 ALA A CA 1
ATOM 2485 C C . ALA A 1 317 ? 11.328 26.372 -32.130 1.00 34.66 317 ALA A C 1
ATOM 2487 O O . ALA A 1 317 ? 12.107 27.174 -32.636 1.00 34.66 317 ALA A O 1
ATOM 2488 N N . ILE A 1 318 ? 11.419 25.056 -32.361 1.00 40.69 318 ILE A N 1
ATOM 2489 C CA . ILE A 1 318 ? 12.481 24.462 -33.197 1.00 40.69 318 ILE A CA 1
ATOM 2490 C C . ILE A 1 318 ? 12.108 24.508 -34.688 1.00 40.69 318 ILE A C 1
ATOM 2492 O O . ILE A 1 318 ? 12.974 24.668 -35.545 1.00 40.69 318 ILE A O 1
ATOM 2496 N N . LEU A 1 319 ? 10.813 24.445 -35.015 1.00 36.97 319 LEU A N 1
ATOM 2497 C CA . LEU A 1 319 ? 10.351 24.584 -36.399 1.00 36.97 319 LEU A CA 1
ATOM 2498 C C . LEU A 1 319 ? 10.534 26.015 -36.912 1.00 36.97 319 LEU A C 1
ATOM 2500 O O . LEU A 1 319 ? 10.966 26.175 -38.048 1.00 36.97 319 LEU A O 1
ATOM 2504 N N . LEU A 1 320 ? 10.310 27.036 -36.073 1.00 41.19 320 LEU A N 1
ATOM 2505 C CA . LEU A 1 320 ? 10.513 28.438 -36.459 1.00 41.19 320 LEU A CA 1
ATOM 2506 C C . LEU A 1 320 ? 11.988 28.781 -36.726 1.00 41.19 320 LEU A C 1
ATOM 2508 O O . LEU A 1 320 ? 12.274 29.532 -37.660 1.00 41.19 320 LEU A O 1
ATOM 2512 N N . THR A 1 321 ? 12.933 28.199 -35.980 1.00 45.75 321 THR A N 1
ATOM 2513 C CA . THR A 1 321 ? 14.371 28.423 -36.207 1.00 45.75 321 THR A CA 1
ATOM 2514 C C . THR A 1 321 ? 14.901 27.656 -37.421 1.00 45.75 321 THR A C 1
ATOM 2516 O O . THR A 1 321 ? 15.689 28.215 -38.182 1.00 45.75 321 THR A O 1
ATOM 2519 N N . LEU A 1 322 ? 14.411 26.439 -37.691 1.00 43.00 322 LEU A N 1
ATOM 2520 C CA . LEU A 1 322 ? 14.768 25.681 -38.901 1.00 43.00 322 LEU A CA 1
ATOM 2521 C C . LEU A 1 322 ? 14.178 26.286 -40.185 1.00 43.00 322 LEU A C 1
ATOM 2523 O O . LEU A 1 322 ? 14.874 26.336 -41.201 1.00 43.00 322 LEU A O 1
ATOM 2527 N N . SER A 1 323 ? 12.948 26.814 -40.153 1.00 51.81 323 SER A N 1
ATOM 2528 C CA . SER A 1 323 ? 12.380 27.528 -41.305 1.00 51.81 323 SER A CA 1
ATOM 2529 C C . SER A 1 323 ? 13.085 28.861 -41.571 1.00 51.81 323 SER A C 1
ATOM 2531 O O . SER A 1 323 ? 13.309 29.204 -42.729 1.00 51.81 323 SER A O 1
ATOM 2533 N N . ALA A 1 324 ? 13.518 29.579 -40.527 1.00 49.62 324 ALA A N 1
ATOM 2534 C CA . ALA A 1 324 ? 14.293 30.811 -40.685 1.00 49.62 324 ALA A CA 1
ATOM 2535 C C . ALA A 1 324 ? 15.701 30.549 -41.252 1.00 49.62 324 ALA A C 1
ATOM 2537 O O . ALA A 1 324 ? 16.159 31.301 -42.110 1.00 49.62 324 ALA A O 1
ATOM 2538 N N . LEU A 1 325 ? 16.358 29.449 -40.858 1.00 44.56 325 LEU A N 1
ATOM 2539 C CA . LEU A 1 325 ? 17.639 29.031 -41.442 1.00 44.56 325 LEU A CA 1
ATOM 2540 C C . LEU A 1 325 ? 17.503 28.581 -42.905 1.00 44.56 325 LEU A C 1
ATOM 2542 O O . LEU A 1 325 ? 18.370 28.897 -43.714 1.00 44.56 325 LEU A O 1
ATOM 2546 N N . CYS A 1 326 ? 16.408 27.911 -43.280 1.00 51.78 326 CYS A N 1
ATOM 2547 C CA . CYS A 1 326 ? 16.175 27.516 -44.675 1.00 51.78 326 CYS A CA 1
ATOM 2548 C C . CYS A 1 326 ? 15.868 28.714 -45.590 1.00 51.78 326 CYS A C 1
ATOM 2550 O O . CYS A 1 326 ? 16.295 28.720 -46.741 1.00 51.78 326 CYS A O 1
ATOM 2552 N N . VAL A 1 327 ? 15.186 29.750 -45.085 1.00 57.50 327 VAL A N 1
ATOM 2553 C CA . VAL A 1 327 ? 14.932 30.993 -45.838 1.00 57.50 327 VAL A CA 1
ATOM 2554 C C . VAL A 1 327 ? 16.186 31.874 -45.916 1.00 57.50 327 VAL A C 1
ATOM 2556 O O . VAL A 1 327 ? 16.441 32.477 -46.956 1.00 57.50 327 VAL A O 1
ATOM 2559 N N . ALA A 1 328 ? 17.025 31.889 -44.875 1.00 51.78 328 ALA A N 1
ATOM 2560 C CA . ALA A 1 328 ? 18.292 32.627 -44.871 1.00 51.78 328 ALA A CA 1
ATOM 2561 C C . ALA A 1 328 ? 19.401 31.979 -45.728 1.00 51.78 328 ALA A C 1
ATOM 2563 O O . ALA A 1 328 ? 20.336 32.669 -46.127 1.00 51.78 328 ALA A O 1
ATOM 2564 N N . LEU A 1 329 ? 19.302 30.679 -46.036 1.00 46.19 329 LEU A N 1
ATOM 2565 C CA . LEU A 1 329 ? 20.260 29.939 -46.877 1.00 46.19 329 LEU A CA 1
ATOM 2566 C C . LEU A 1 329 ? 19.863 29.857 -48.363 1.00 46.19 329 LEU A C 1
ATOM 2568 O O . LEU A 1 329 ? 20.626 29.343 -49.179 1.00 46.19 329 LEU A O 1
ATOM 2572 N N . LEU A 1 330 ? 18.693 30.376 -48.744 1.00 49.69 330 LEU A N 1
ATOM 2573 C CA . LEU A 1 330 ? 18.266 30.446 -50.145 1.00 49.69 330 LEU A CA 1
ATOM 2574 C C . LEU A 1 330 ? 19.009 31.492 -51.013 1.00 49.69 330 LEU A C 1
ATOM 2576 O O . LEU A 1 330 ? 19.142 31.225 -52.208 1.00 49.69 330 LEU A O 1
ATOM 2580 N N . PRO A 1 331 ? 19.579 32.610 -50.503 1.00 49.53 331 PRO A N 1
ATOM 2581 C CA . PRO A 1 331 ? 20.298 33.553 -51.365 1.00 49.53 331 PRO A CA 1
ATOM 2582 C C . PRO A 1 331 ? 21.721 33.113 -51.744 1.00 49.53 331 PRO A C 1
ATOM 2584 O O . PRO A 1 331 ? 22.294 33.668 -52.674 1.00 49.53 331 PRO A O 1
ATOM 2587 N N . THR A 1 332 ? 22.320 32.126 -51.070 1.00 46.50 332 THR A N 1
ATOM 2588 C CA . THR A 1 332 ? 23.726 31.739 -51.316 1.00 46.50 332 THR A CA 1
ATOM 2589 C C . THR A 1 332 ? 23.904 30.632 -52.354 1.00 46.50 332 THR A C 1
ATOM 2591 O O . THR A 1 332 ? 25.036 30.313 -52.713 1.00 46.50 332 THR A O 1
ATOM 2594 N N . ARG A 1 333 ? 22.816 30.071 -52.903 1.00 39.47 333 ARG A N 1
ATOM 2595 C CA . ARG A 1 333 ? 22.885 29.075 -53.991 1.00 39.47 333 ARG A CA 1
ATOM 2596 C C . ARG A 1 333 ? 22.730 29.642 -55.404 1.00 39.47 333 ARG A C 1
ATOM 2598 O O . ARG A 1 333 ? 22.986 28.904 -56.350 1.00 39.47 333 ARG A O 1
ATOM 2605 N N . GLN A 1 334 ? 22.364 30.916 -55.572 1.00 41.84 334 GLN A N 1
ATOM 2606 C CA . GLN A 1 334 ? 22.249 31.538 -56.903 1.00 41.84 334 GLN A CA 1
ATOM 2607 C C . GLN A 1 334 ? 23.523 32.244 -57.392 1.00 41.84 334 GLN A C 1
ATOM 2609 O O . GLN A 1 334 ? 23.605 32.561 -58.573 1.00 41.84 334 GLN A O 1
ATOM 2614 N N . THR A 1 335 ? 24.547 32.412 -56.550 1.00 42.88 335 THR A N 1
ATOM 2615 C CA . THR A 1 335 ? 25.790 33.116 -56.928 1.00 42.88 335 THR A CA 1
ATOM 2616 C C . THR A 1 335 ? 26.981 32.204 -57.239 1.00 42.88 335 THR A C 1
ATOM 2618 O O . THR A 1 335 ? 28.041 32.706 -57.580 1.00 42.88 335 THR A O 1
ATOM 2621 N N . LEU A 1 336 ? 26.836 30.873 -57.158 1.00 36.38 336 LEU A N 1
ATOM 2622 C CA . LEU A 1 336 ? 27.926 29.913 -57.435 1.00 36.38 336 LEU A CA 1
ATOM 2623 C C . LEU A 1 336 ? 27.717 29.057 -58.700 1.00 36.38 336 LEU A C 1
ATOM 2625 O O . LEU A 1 336 ? 28.500 28.148 -58.956 1.00 36.38 336 LEU A O 1
ATOM 2629 N N . LEU A 1 337 ? 26.686 29.343 -59.504 1.00 38.31 337 LEU A N 1
ATOM 2630 C CA . LEU A 1 337 ? 26.402 28.645 -60.772 1.00 38.31 337 LEU A CA 1
ATOM 2631 C C . LEU A 1 337 ? 26.406 29.569 -62.009 1.00 38.31 337 LEU A C 1
ATOM 2633 O O . LEU A 1 337 ? 25.922 29.163 -63.060 1.00 38.31 337 LEU A O 1
ATOM 2637 N N . LEU A 1 338 ? 26.954 30.788 -61.907 1.00 39.12 338 LEU A N 1
ATOM 2638 C CA . LEU A 1 338 ? 27.024 31.750 -63.022 1.00 39.12 338 LEU A CA 1
ATOM 2639 C C . LEU A 1 338 ? 28.445 32.106 -63.504 1.00 39.12 338 LEU A C 1
ATOM 2641 O O . LEU A 1 338 ? 28.550 32.845 -64.472 1.00 39.12 338 LEU A O 1
ATOM 2645 N N . ASP A 1 339 ? 29.506 31.521 -62.932 1.00 36.72 339 ASP A N 1
ATOM 2646 C CA . ASP A 1 339 ? 30.905 31.764 -63.355 1.00 36.72 339 ASP A CA 1
ATOM 2647 C C . ASP A 1 339 ? 31.574 30.561 -64.060 1.00 36.72 339 ASP A C 1
ATOM 2649 O O . ASP A 1 339 ? 32.795 30.428 -64.081 1.00 36.72 339 ASP A O 1
ATOM 2653 N N . PHE A 1 340 ? 30.789 29.679 -64.687 1.00 37.81 340 PHE A N 1
ATOM 2654 C CA . PHE A 1 340 ? 31.308 28.730 -65.681 1.00 37.81 340 PHE A CA 1
ATOM 2655 C C . PHE A 1 340 ? 30.493 28.818 -66.975 1.00 37.81 340 PHE A C 1
ATOM 2657 O O . PHE A 1 340 ? 29.581 28.023 -67.203 1.00 37.81 340 PHE A O 1
ATOM 2664 N N . ASN A 1 341 ? 30.829 29.814 -67.798 1.00 36.59 341 ASN A N 1
ATOM 2665 C CA . ASN A 1 341 ? 30.767 29.770 -69.263 1.00 36.59 341 ASN A CA 1
ATOM 2666 C C . ASN A 1 341 ? 31.714 30.808 -69.861 1.00 36.59 341 ASN A C 1
ATOM 2668 O O . ASN A 1 341 ? 31.553 32.002 -69.523 1.00 36.59 341 ASN A O 1
#

pLDDT: mean 78.97, std 17.51, range [26.14, 97.25]